Protein AF-A0A538EAA6-F1 (afdb_monomer_lite)

Radius of gyration: 24.97 Å; chains: 1; bounding box: 72×40×75 Å

Structure (mmCIF, N/CA/C/O backbone):
data_AF-A0A538EAA6-F1
#
_entry.id   AF-A0A538EAA6-F1
#
loop_
_atom_site.group_PDB
_atom_site.id
_atom_site.type_symbol
_atom_site.label_atom_id
_atom_site.label_alt_id
_atom_site.label_comp_id
_atom_site.label_asym_id
_atom_site.label_entity_id
_atom_site.label_seq_id
_atom_site.pdbx_PDB_ins_code
_atom_site.Cartn_x
_atom_site.Cartn_y
_atom_site.Cartn_z
_atom_site.occupancy
_atom_site.B_iso_or_equiv
_atom_site.auth_seq_id
_atom_site.auth_comp_id
_atom_site.auth_asym_id
_atom_site.auth_atom_id
_atom_site.pdbx_PDB_model_num
ATOM 1 N N . MET A 1 1 ? -8.956 2.291 7.929 1.00 96.38 1 MET A N 1
ATOM 2 C CA . MET A 1 1 ? -7.641 2.515 8.570 1.00 96.38 1 MET A CA 1
ATOM 3 C C . MET A 1 1 ? -6.560 2.657 7.511 1.00 96.38 1 MET A C 1
ATOM 5 O O . MET A 1 1 ? -6.618 1.958 6.504 1.00 96.38 1 MET A O 1
ATOM 9 N N . ALA A 1 2 ? -5.592 3.545 7.732 1.00 89.94 2 ALA A N 1
ATOM 10 C CA . ALA A 1 2 ? -4.530 3.864 6.772 1.00 89.94 2 ALA A CA 1
ATOM 11 C C . ALA A 1 2 ? -3.171 4.048 7.467 1.00 89.94 2 ALA A C 1
ATOM 13 O O . ALA A 1 2 ? -3.108 4.179 8.689 1.00 89.94 2 ALA A O 1
ATOM 14 N N . TYR A 1 3 ? -2.078 4.083 6.701 1.00 89.25 3 TYR A N 1
ATOM 15 C CA . TYR A 1 3 ? -0.737 4.266 7.273 1.00 89.25 3 TYR A CA 1
ATOM 16 C C . TYR A 1 3 ? -0.597 5.638 7.942 1.00 89.25 3 TYR A C 1
ATOM 18 O O . TYR A 1 3 ? -0.133 5.732 9.080 1.00 89.25 3 TYR A O 1
ATOM 26 N N . GLY A 1 4 ? -1.121 6.666 7.269 1.00 87.25 4 GLY A N 1
ATOM 27 C CA . GLY A 1 4 ? -0.974 8.063 7.654 1.00 87.25 4 GLY A CA 1
ATOM 28 C C . GLY A 1 4 ? 0.345 8.655 7.166 1.00 87.25 4 GLY A C 1
ATOM 29 O O . GLY A 1 4 ? 1.297 7.932 6.883 1.00 87.25 4 GLY A O 1
ATOM 30 N N . SER A 1 5 ? 0.382 9.975 7.033 1.00 87.69 5 SER A N 1
ATOM 31 C CA . SER A 1 5 ? 1.538 10.735 6.554 1.00 87.69 5 SER A CA 1
ATOM 32 C C . SER A 1 5 ? 1.605 12.073 7.289 1.00 87.69 5 SER A C 1
ATOM 34 O O . SER A 1 5 ? 0.548 12.619 7.597 1.00 87.69 5 SER A O 1
ATOM 36 N N . PRO A 1 6 ? 2.801 12.645 7.515 1.00 90.81 6 PRO A N 1
ATOM 37 C CA . PRO A 1 6 ? 2.935 13.997 8.051 1.00 90.81 6 PRO A CA 1
ATOM 38 C C . PRO A 1 6 ? 2.231 15.016 7.143 1.00 90.81 6 PRO A C 1
ATOM 40 O O . PRO A 1 6 ? 2.062 14.753 5.950 1.00 90.81 6 PRO A O 1
ATOM 43 N N . GLU A 1 7 ? 1.832 16.166 7.696 1.00 88.31 7 GLU A N 1
ATOM 44 C CA . GLU A 1 7 ? 1.109 17.227 6.964 1.00 88.31 7 GLU A CA 1
ATOM 45 C C . GLU A 1 7 ? 1.991 18.407 6.550 1.00 88.31 7 GLU A C 1
ATOM 47 O O . GLU A 1 7 ? 1.552 19.259 5.791 1.00 88.31 7 GLU A O 1
ATOM 52 N N . ARG A 1 8 ? 3.227 18.463 7.048 1.00 91.50 8 ARG A N 1
ATOM 53 C CA . ARG A 1 8 ? 4.222 19.503 6.745 1.00 91.50 8 ARG A CA 1
ATOM 54 C C . ARG A 1 8 ? 5.625 18.997 7.065 1.00 91.50 8 ARG A C 1
ATOM 56 O O . ARG A 1 8 ? 5.789 18.006 7.783 1.00 91.50 8 ARG A O 1
ATOM 63 N N . LEU A 1 9 ? 6.665 19.689 6.597 1.00 89.00 9 LEU A N 1
ATOM 64 C CA . LEU A 1 9 ? 8.049 19.218 6.760 1.00 89.00 9 LEU A CA 1
ATOM 65 C C . LEU A 1 9 ? 8.492 19.104 8.221 1.00 89.00 9 LEU A C 1
ATOM 67 O O . LEU A 1 9 ? 9.235 18.186 8.570 1.00 89.00 9 LEU A O 1
ATOM 71 N N . GLY A 1 10 ? 8.016 20.008 9.081 1.00 90.88 10 GLY A N 1
ATOM 72 C CA . GLY A 1 10 ? 8.351 20.010 10.510 1.00 90.88 10 GLY A CA 1
ATOM 73 C C . GLY A 1 10 ? 7.890 18.758 11.264 1.00 90.88 10 GLY A C 1
ATOM 74 O O . GLY A 1 10 ? 8.433 18.448 12.322 1.00 90.88 10 GLY A O 1
ATOM 75 N N . ASP A 1 11 ? 6.938 18.016 10.704 1.00 92.25 11 ASP A N 1
ATOM 76 C CA . ASP A 1 11 ? 6.341 16.840 11.331 1.00 92.25 11 ASP A CA 1
ATOM 77 C C . ASP A 1 11 ? 7.082 15.533 10.986 1.00 92.25 11 ASP A C 1
ATOM 79 O O . ASP A 1 11 ? 6.961 14.529 11.696 1.00 92.25 11 ASP A O 1
ATOM 83 N N . VAL A 1 12 ? 7.888 15.541 9.916 1.00 89.88 12 VAL A N 1
ATOM 84 C CA . VAL A 1 12 ? 8.609 14.365 9.397 1.00 89.88 12 VAL A CA 1
ATOM 85 C C . VAL A 1 12 ? 9.492 13.685 10.456 1.00 89.88 12 VAL A C 1
ATOM 87 O O . VAL A 1 12 ? 9.456 12.454 10.525 1.00 89.88 12 VAL A O 1
ATOM 90 N N . PRO A 1 13 ? 10.249 14.404 11.317 1.00 91.25 13 PRO A N 1
ATOM 91 C CA . PRO A 1 13 ? 11.063 13.754 12.344 1.00 91.25 13 PRO A CA 1
ATOM 92 C C . PRO A 1 13 ? 10.240 12.939 13.346 1.00 91.25 13 PRO A C 1
ATOM 94 O O . PRO A 1 13 ? 10.600 11.801 13.653 1.00 91.25 13 PRO A O 1
ATOM 97 N N . ALA A 1 14 ? 9.122 13.492 13.828 1.00 90.94 14 ALA A N 1
ATOM 98 C CA . ALA A 1 14 ? 8.250 12.819 14.789 1.00 90.94 14 ALA A CA 1
ATOM 99 C C . ALA A 1 14 ? 7.555 11.607 14.151 1.00 90.94 14 ALA A C 1
ATOM 101 O O . ALA A 1 14 ? 7.559 10.516 14.721 1.00 90.94 14 ALA A O 1
ATOM 102 N N . TYR A 1 15 ? 7.044 11.779 12.931 1.00 91.19 15 TYR A N 1
ATOM 103 C CA . TYR A 1 15 ? 6.468 10.701 12.131 1.00 91.19 15 TYR A CA 1
ATOM 104 C C . TYR A 1 15 ? 7.457 9.547 11.906 1.00 91.19 15 TYR A C 1
ATOM 106 O O . TYR A 1 15 ? 7.133 8.378 12.111 1.00 91.19 15 TYR A O 1
ATOM 114 N N . TYR A 1 16 ? 8.698 9.856 11.527 1.00 89.75 16 TYR A N 1
ATOM 115 C CA . TYR A 1 16 ? 9.686 8.822 11.238 1.00 89.75 16 TYR A CA 1
ATOM 116 C C . TYR A 1 16 ? 10.161 8.086 12.500 1.00 89.75 16 TYR A C 1
ATOM 118 O O . TYR A 1 16 ? 10.421 6.879 12.456 1.00 89.75 16 TYR A O 1
ATOM 126 N N . ALA A 1 17 ? 10.229 8.780 13.641 1.00 90.19 17 ALA A N 1
ATOM 127 C CA . ALA A 1 17 ? 10.501 8.161 14.937 1.00 90.19 17 ALA A CA 1
ATOM 128 C C . ALA A 1 17 ? 9.406 7.158 15.346 1.00 90.19 17 ALA A C 1
ATOM 130 O O . ALA A 1 17 ? 9.730 6.076 15.848 1.00 90.19 17 ALA A O 1
ATOM 131 N N . ASP A 1 18 ? 8.139 7.486 15.074 1.00 90.56 18 ASP A N 1
ATOM 132 C CA . ASP A 1 18 ? 6.981 6.619 15.317 1.00 90.56 18 ASP A CA 1
ATOM 133 C C . ASP A 1 18 ? 7.045 5.338 14.472 1.00 90.56 18 ASP A C 1
ATOM 135 O O . ASP A 1 18 ? 7.012 4.236 15.022 1.00 90.56 18 ASP A O 1
ATOM 139 N N . ILE A 1 19 ? 7.280 5.463 13.157 1.00 87.62 19 ILE A N 1
ATOM 140 C CA . ILE A 1 19 ? 7.448 4.312 12.244 1.00 87.62 19 ILE A CA 1
ATOM 141 C C . ILE A 1 19 ? 8.529 3.350 12.741 1.00 87.62 19 ILE A C 1
ATOM 143 O O . ILE A 1 19 ? 8.405 2.128 12.635 1.00 87.62 19 ILE A O 1
ATOM 147 N N . ARG A 1 20 ? 9.625 3.897 13.271 1.00 86.81 20 ARG A N 1
ATOM 148 C CA . ARG A 1 20 ? 10.773 3.109 13.721 1.00 86.81 20 ARG A CA 1
ATOM 149 C C . ARG A 1 20 ? 10.623 2.547 15.130 1.00 86.81 20 ARG A C 1
ATOM 151 O O . ARG A 1 20 ? 11.557 1.884 15.592 1.00 86.81 20 ARG A O 1
ATOM 158 N N . GLY A 1 21 ? 9.499 2.792 15.804 1.00 83.69 21 GLY A N 1
ATOM 159 C CA . GLY A 1 21 ? 9.260 2.333 17.171 1.00 83.69 21 GLY A CA 1
ATOM 160 C C . GLY A 1 21 ? 10.327 2.844 18.139 1.00 83.69 21 GLY A C 1
ATOM 161 O O . GLY A 1 21 ? 10.863 2.071 18.929 1.00 83.69 21 GLY A O 1
ATOM 162 N N . GLY A 1 22 ? 10.729 4.113 17.996 1.00 74.81 22 GLY A N 1
ATOM 163 C CA . GLY A 1 22 ? 11.722 4.757 18.864 1.00 74.81 22 GLY A CA 1
ATOM 164 C C . GLY A 1 22 ? 13.181 4.352 18.621 1.00 74.81 22 GLY A C 1
ATOM 165 O O . GLY A 1 22 ? 14.068 4.793 19.352 1.00 74.81 22 GLY A O 1
ATOM 166 N N . ARG A 1 23 ? 13.478 3.531 17.603 1.00 82.44 23 ARG A N 1
ATOM 167 C CA . ARG A 1 23 ? 14.869 3.180 17.264 1.00 82.44 23 ARG A CA 1
ATOM 168 C C . ARG A 1 23 ? 15.640 4.412 16.772 1.00 82.44 23 ARG A C 1
ATOM 170 O O . ARG A 1 23 ? 15.100 5.134 15.932 1.00 82.44 23 ARG A O 1
ATOM 177 N N . PRO A 1 24 ? 16.918 4.588 17.171 1.00 81.19 24 PRO A N 1
ATOM 178 C CA . PRO A 1 24 ? 17.734 5.719 16.741 1.00 81.19 24 PRO A CA 1
ATOM 179 C C . PRO A 1 24 ? 17.769 5.874 15.219 1.00 81.19 24 PRO A C 1
ATOM 181 O O . PRO A 1 24 ? 17.843 4.885 14.474 1.00 81.19 24 PRO A O 1
ATOM 184 N N . ILE A 1 25 ? 17.732 7.128 14.774 1.00 81.44 25 ILE A N 1
ATOM 185 C CA . ILE A 1 25 ? 17.743 7.514 13.366 1.00 81.44 25 ILE A CA 1
ATOM 186 C C . ILE A 1 25 ? 19.087 8.165 13.076 1.00 81.44 25 ILE A C 1
ATOM 188 O O . ILE A 1 25 ? 19.492 9.095 13.768 1.00 81.44 25 ILE A O 1
ATOM 192 N N . ARG A 1 26 ? 19.781 7.668 12.051 1.00 85.50 26 ARG A N 1
ATOM 193 C CA . ARG A 1 26 ? 20.972 8.345 11.539 1.00 85.50 26 ARG A CA 1
ATOM 194 C C . ARG A 1 26 ? 20.545 9.666 10.886 1.00 85.50 26 ARG A C 1
ATOM 196 O O . ARG A 1 26 ? 19.622 9.599 10.068 1.00 85.50 26 ARG A O 1
ATOM 203 N N . PRO A 1 27 ? 21.176 10.809 11.205 1.00 86.44 27 PRO A N 1
ATOM 204 C CA . PRO A 1 27 ? 20.785 12.113 10.667 1.00 86.44 27 PRO A CA 1
ATOM 205 C C . PRO A 1 27 ? 20.633 12.115 9.144 1.00 86.44 27 PRO A C 1
ATOM 207 O O . PRO A 1 27 ? 19.632 12.599 8.631 1.00 86.44 27 PRO A O 1
ATOM 210 N N . GLU A 1 28 ? 21.525 11.427 8.429 1.00 83.31 28 GLU A N 1
ATOM 211 C CA . GLU A 1 28 ? 21.534 11.395 6.963 1.00 83.31 28 GLU A CA 1
ATOM 212 C C . GLU A 1 28 ? 20.271 10.738 6.379 1.00 83.31 28 GLU A C 1
ATOM 214 O O . GLU A 1 28 ? 19.798 11.123 5.315 1.00 83.31 28 GLU A O 1
ATOM 219 N N . LEU A 1 29 ? 19.697 9.751 7.080 1.00 81.38 29 LEU A N 1
ATOM 220 C CA . LEU A 1 29 ? 18.453 9.096 6.658 1.00 81.38 29 LEU A CA 1
ATOM 221 C C . LEU A 1 29 ? 17.223 9.965 6.925 1.00 81.38 29 LEU A C 1
ATOM 223 O O . LEU A 1 29 ? 16.228 9.850 6.213 1.00 81.38 29 LEU A O 1
ATOM 227 N N . LEU A 1 30 ? 17.264 10.775 7.984 1.00 86.38 30 LEU A N 1
ATOM 228 C CA . LEU A 1 30 ? 16.199 11.727 8.270 1.00 86.38 30 LEU A CA 1
ATOM 229 C C . LEU A 1 30 ? 16.231 12.867 7.252 1.00 86.38 30 LEU A C 1
ATOM 231 O O . LEU A 1 30 ? 15.188 13.210 6.703 1.00 86.38 30 LEU A O 1
ATOM 235 N N . ASP A 1 31 ? 17.418 13.397 6.964 1.00 84.81 31 ASP A N 1
ATOM 236 C CA . ASP A 1 31 ? 17.605 14.469 5.989 1.00 84.81 31 ASP A CA 1
ATOM 237 C C . ASP A 1 31 ? 17.126 14.039 4.600 1.00 84.81 31 ASP A C 1
ATOM 239 O O . ASP A 1 31 ? 16.353 14.760 3.971 1.00 84.81 31 ASP A O 1
ATOM 243 N N . ASP A 1 32 ? 17.500 12.838 4.148 1.00 78.69 32 ASP A N 1
ATOM 244 C CA . ASP A 1 32 ? 17.019 12.274 2.883 1.00 78.69 32 ASP A CA 1
ATOM 245 C C . ASP A 1 32 ? 15.483 12.159 2.848 1.00 78.69 32 ASP A C 1
ATOM 247 O O . ASP A 1 32 ? 14.844 12.589 1.886 1.00 78.69 32 ASP A O 1
ATOM 251 N N . LEU A 1 33 ? 14.855 11.666 3.923 1.00 79.62 33 LEU A N 1
ATOM 252 C CA . LEU A 1 33 ? 13.394 11.579 4.009 1.00 79.62 33 LEU A CA 1
ATOM 253 C C . LEU A 1 33 ? 12.723 12.962 3.961 1.00 79.62 33 LEU A C 1
ATOM 255 O O . LEU A 1 33 ? 11.721 13.136 3.266 1.00 79.62 33 LEU A O 1
ATOM 259 N N . VAL A 1 34 ? 13.276 13.952 4.667 1.00 85.62 34 VAL A N 1
ATOM 260 C CA . VAL A 1 34 ? 12.784 15.338 4.648 1.00 85.62 34 VAL A CA 1
ATOM 261 C C . VAL A 1 34 ? 12.883 15.928 3.240 1.00 85.62 34 VAL A C 1
ATOM 263 O O . VAL A 1 34 ? 11.945 16.586 2.792 1.00 85.62 34 VAL A O 1
ATOM 266 N N . GLN A 1 35 ? 13.976 15.676 2.512 1.00 79.44 35 GLN A N 1
ATOM 267 C CA . GLN A 1 35 ? 14.113 16.139 1.128 1.00 79.44 35 GLN A CA 1
ATOM 268 C C . GLN A 1 35 ? 13.067 15.507 0.206 1.00 79.44 35 GLN A C 1
ATOM 270 O O . GLN A 1 35 ? 12.466 16.222 -0.594 1.00 79.44 35 GLN A O 1
ATOM 275 N N . ARG A 1 36 ? 12.777 14.207 0.352 1.00 77.75 36 ARG A N 1
ATOM 276 C CA . ARG A 1 36 ? 11.713 13.541 -0.424 1.00 77.75 36 ARG A CA 1
ATOM 277 C C . ARG A 1 36 ? 10.351 14.195 -0.191 1.00 77.75 36 ARG A C 1
ATOM 279 O O . ARG A 1 36 ? 9.663 14.518 -1.152 1.00 77.75 36 ARG A O 1
ATOM 286 N N . TYR A 1 37 ? 9.985 14.467 1.063 1.00 79.62 37 TYR A N 1
ATOM 287 C CA . TYR A 1 37 ? 8.734 15.171 1.374 1.00 79.62 37 TYR A CA 1
ATOM 288 C C . TYR A 1 37 ? 8.708 16.615 0.861 1.00 79.62 37 TYR A C 1
ATOM 290 O O . TYR A 1 37 ? 7.651 17.102 0.463 1.00 79.62 37 TYR A O 1
ATOM 298 N N . ARG A 1 38 ? 9.860 17.297 0.829 1.00 81.38 38 ARG A N 1
ATOM 299 C CA . ARG A 1 38 ? 9.964 18.649 0.265 1.00 81.38 38 ARG A CA 1
ATOM 300 C C . ARG A 1 38 ? 9.697 18.641 -1.236 1.00 81.38 38 ARG A C 1
ATOM 302 O O . ARG A 1 38 ? 8.953 19.491 -1.708 1.00 81.38 38 ARG A O 1
ATOM 309 N N . LEU A 1 39 ? 10.271 17.684 -1.965 1.00 74.12 39 LEU A N 1
ATOM 310 C CA . LEU A 1 39 ? 10.044 17.524 -3.405 1.00 74.12 39 LEU A CA 1
ATOM 311 C C . LEU A 1 39 ? 8.586 17.179 -3.730 1.00 74.12 39 LEU A C 1
ATOM 313 O O . LEU A 1 39 ? 8.071 17.618 -4.750 1.00 74.12 39 LEU A O 1
ATOM 317 N N . LEU A 1 40 ? 7.910 16.447 -2.841 1.00 72.69 40 LEU A N 1
ATOM 318 C CA . LEU A 1 40 ? 6.483 16.135 -2.961 1.00 72.69 40 LEU A CA 1
ATOM 319 C C . LEU A 1 40 ? 5.554 17.316 -2.634 1.00 72.69 40 LEU A C 1
ATOM 321 O O . LEU A 1 40 ? 4.344 17.170 -2.771 1.00 72.69 40 LEU A O 1
ATOM 325 N N . GLY A 1 41 ? 6.088 18.458 -2.187 1.00 77.44 41 GLY A N 1
ATOM 326 C CA . GLY A 1 41 ? 5.276 19.633 -1.869 1.00 77.44 41 GLY A CA 1
ATOM 327 C C . GLY A 1 41 ? 4.371 19.440 -0.650 1.00 77.44 41 GLY A C 1
ATOM 328 O O . GLY A 1 41 ? 3.276 19.982 -0.621 1.00 77.44 41 GLY A O 1
ATOM 329 N N . ILE A 1 42 ? 4.812 18.688 0.370 1.00 80.69 42 ILE A N 1
ATOM 330 C CA . ILE A 1 42 ? 3.989 18.376 1.558 1.00 80.69 42 ILE A CA 1
ATOM 331 C C . ILE A 1 42 ? 3.425 19.612 2.283 1.00 80.69 42 ILE A C 1
ATOM 333 O O . ILE A 1 42 ? 2.458 19.489 3.019 1.00 80.69 42 ILE A O 1
ATOM 337 N N . GLU A 1 43 ? 4.010 20.796 2.092 1.00 79.88 43 GLU A N 1
ATOM 338 C CA . GLU A 1 43 ? 3.498 22.054 2.659 1.00 79.88 43 GLU A CA 1
ATOM 339 C C . GLU A 1 43 ? 2.090 22.415 2.143 1.00 79.88 43 GLU A C 1
ATOM 341 O O . GLU A 1 43 ? 1.366 23.143 2.818 1.00 79.88 43 GLU A O 1
ATOM 346 N N . ASP A 1 44 ? 1.669 21.855 1.003 1.00 77.62 44 ASP A N 1
ATOM 347 C CA . ASP A 1 44 ? 0.304 21.972 0.470 1.00 77.62 44 ASP A CA 1
ATOM 348 C C . ASP A 1 44 ? -0.659 20.912 1.056 1.00 77.62 44 ASP A C 1
ATOM 350 O O . ASP A 1 44 ? -1.833 20.833 0.683 1.00 77.62 44 ASP A O 1
ATOM 354 N N . GLY A 1 45 ? -0.172 20.102 2.003 1.00 74.56 45 GLY A N 1
ATOM 355 C CA . GLY A 1 45 ? -0.879 19.010 2.663 1.00 74.56 45 GLY A CA 1
ATOM 356 C C . GLY A 1 45 ? -0.483 17.627 2.138 1.00 74.56 45 GLY A C 1
ATOM 357 O O . GLY A 1 45 ? 0.113 17.472 1.075 1.00 74.56 45 GLY A O 1
ATOM 358 N N . SER A 1 46 ? -0.830 16.580 2.896 1.00 79.88 46 SER A N 1
ATOM 359 C CA . SER A 1 46 ? -0.577 15.193 2.484 1.00 79.88 46 SER A CA 1
ATOM 360 C C . SER A 1 46 ? -1.666 14.681 1.533 1.00 79.88 46 SER A C 1
ATOM 362 O O . SER A 1 46 ? -2.818 14.523 1.965 1.00 79.88 46 SER A O 1
ATOM 364 N N . PRO A 1 47 ? -1.328 14.303 0.281 1.00 77.25 47 PRO A N 1
ATOM 365 C CA . PRO A 1 47 ? -2.291 13.694 -0.635 1.00 77.25 47 PRO A CA 1
ATOM 366 C C . PRO A 1 47 ? -2.887 12.400 -0.073 1.00 77.25 47 PRO A C 1
ATOM 368 O O . PRO A 1 47 ? -4.076 12.139 -0.243 1.00 77.25 47 PRO A O 1
ATOM 371 N N . LEU A 1 48 ? -2.085 11.610 0.652 1.00 78.62 48 LEU A N 1
ATOM 372 C CA . LEU A 1 48 ? -2.536 10.363 1.268 1.00 78.62 48 LEU A CA 1
ATOM 373 C C . LEU A 1 48 ? -3.643 10.612 2.298 1.00 78.62 48 LEU A C 1
ATOM 375 O O . LEU A 1 48 ? -4.669 9.929 2.273 1.00 78.62 48 LEU A O 1
ATOM 379 N N . ASN A 1 49 ? -3.451 11.582 3.196 1.00 84.50 49 ASN A N 1
ATOM 380 C CA . ASN A 1 49 ? -4.440 11.886 4.232 1.00 84.50 49 ASN A CA 1
ATOM 381 C C . ASN A 1 49 ? -5.724 12.448 3.605 1.00 84.50 49 ASN A C 1
ATOM 383 O O . ASN A 1 49 ? -6.818 12.005 3.952 1.00 84.50 49 ASN A O 1
ATOM 387 N N . ALA A 1 50 ? -5.594 13.353 2.628 1.00 82.44 50 ALA A N 1
ATOM 388 C CA . ALA A 1 50 ? -6.733 13.934 1.923 1.00 82.44 50 ALA A CA 1
ATOM 389 C C . ALA A 1 50 ? -7.572 12.867 1.199 1.00 82.44 50 ALA A C 1
ATOM 391 O O . ALA A 1 50 ? -8.792 12.824 1.358 1.00 82.44 50 ALA A O 1
ATOM 392 N N . ILE A 1 51 ? -6.928 11.961 0.455 1.00 82.75 51 ILE A N 1
ATOM 393 C CA . ILE A 1 51 ? -7.605 10.854 -0.241 1.00 82.75 51 ILE A CA 1
ATOM 394 C C . ILE A 1 51 ? -8.233 9.879 0.762 1.00 82.75 51 ILE A C 1
ATOM 396 O O . ILE A 1 51 ? -9.341 9.389 0.533 1.00 82.75 51 ILE A O 1
ATOM 400 N N . THR A 1 52 ? -7.570 9.618 1.893 1.00 83.69 52 THR A N 1
ATOM 401 C CA . THR A 1 52 ? -8.119 8.768 2.961 1.00 83.69 52 THR A CA 1
ATOM 402 C C . THR A 1 52 ? -9.424 9.350 3.506 1.00 83.69 52 THR A C 1
ATOM 404 O O . THR A 1 52 ? -10.413 8.625 3.607 1.00 83.69 52 THR A O 1
ATOM 407 N N . GLU A 1 53 ? -9.471 10.654 3.789 1.00 92.75 53 GLU A N 1
ATOM 408 C CA . GLU A 1 53 ? -10.692 11.315 4.267 1.00 92.75 53 GLU A CA 1
ATOM 409 C C . GLU A 1 53 ? -11.794 11.390 3.207 1.00 92.75 53 GLU A C 1
ATOM 411 O O . GLU A 1 53 ? -12.968 11.185 3.521 1.00 92.75 53 GLU A O 1
ATOM 416 N N . GLN A 1 54 ? -11.440 11.618 1.938 1.00 87.06 54 GLN A N 1
ATOM 417 C CA . GLN A 1 54 ? -12.399 11.549 0.831 1.00 87.06 54 GLN A CA 1
ATOM 418 C C . GLN A 1 54 ? -13.006 10.146 0.707 1.00 87.06 54 GLN A C 1
ATOM 420 O O . GLN A 1 54 ? -14.220 10.009 0.555 1.00 87.06 54 GLN A O 1
ATOM 425 N N . THR A 1 55 ? -12.173 9.109 0.833 1.00 83.88 55 THR A N 1
ATOM 426 C CA . THR A 1 55 ? -12.597 7.702 0.803 1.00 83.88 55 THR A CA 1
ATOM 427 C C . THR A 1 55 ? -13.504 7.382 1.987 1.00 83.88 55 THR A C 1
ATOM 429 O O . THR A 1 55 ? -14.571 6.806 1.797 1.00 83.88 55 THR A O 1
ATOM 432 N N . ARG A 1 56 ? -13.139 7.817 3.201 1.00 94.94 56 ARG A N 1
ATOM 433 C CA . ARG A 1 56 ? -13.962 7.678 4.413 1.00 94.94 56 ARG A CA 1
ATOM 434 C C . ARG A 1 56 ? -15.335 8.326 4.231 1.00 94.94 56 ARG A C 1
ATOM 436 O O . ARG A 1 56 ? -16.349 7.688 4.490 1.00 94.94 56 ARG A O 1
ATOM 443 N N . ALA A 1 57 ? -15.369 9.569 3.749 1.00 92.75 57 ALA A N 1
ATOM 444 C CA . ALA A 1 57 ? -16.609 10.306 3.520 1.00 92.75 57 ALA A CA 1
ATOM 445 C C . ALA A 1 57 ? -17.480 9.682 2.420 1.00 92.75 57 ALA A C 1
ATOM 447 O O . ALA A 1 57 ? -18.702 9.786 2.479 1.00 92.75 57 ALA A O 1
ATOM 448 N N . ALA A 1 58 ? -16.871 9.076 1.397 1.00 88.69 58 ALA A N 1
ATOM 449 C CA . ALA A 1 58 ? -17.597 8.322 0.381 1.00 88.69 58 ALA A CA 1
ATOM 450 C C . ALA A 1 58 ? -18.190 7.038 0.955 1.00 88.69 58 ALA A C 1
ATOM 452 O O . ALA A 1 58 ? -19.381 6.805 0.791 1.00 88.69 58 ALA A O 1
ATOM 453 N N . LEU A 1 59 ? -17.395 6.273 1.696 1.00 87.94 59 LEU A N 1
ATOM 454 C CA . LEU A 1 59 ? -17.834 5.025 2.303 1.00 87.94 59 LEU A CA 1
ATOM 455 C C . LEU A 1 59 ? -18.973 5.233 3.313 1.00 87.94 59 LEU A C 1
ATOM 457 O O . LEU A 1 59 ? -19.930 4.471 3.316 1.00 87.94 59 LEU A O 1
ATOM 461 N N . GLU A 1 60 ? -18.909 6.291 4.125 1.00 93.25 60 GLU A N 1
ATOM 462 C CA . GLU A 1 60 ? -19.977 6.646 5.072 1.00 93.25 60 GLU A CA 1
ATOM 463 C C . GLU A 1 60 ? -21.316 6.908 4.378 1.00 93.25 60 GLU A C 1
ATOM 465 O O . GLU A 1 60 ? -22.359 6.472 4.857 1.00 93.25 60 GLU A O 1
ATOM 470 N N . ARG A 1 61 ? -21.285 7.577 3.218 1.00 92.75 61 ARG A N 1
ATOM 471 C CA . ARG A 1 61 ? -22.487 7.846 2.418 1.00 92.75 61 ARG A CA 1
ATOM 472 C C . ARG A 1 61 ? -23.087 6.582 1.807 1.00 92.75 61 ARG A C 1
ATOM 474 O O . ARG A 1 61 ? -24.299 6.531 1.645 1.00 92.75 61 ARG A O 1
ATOM 481 N N . GLU A 1 62 ? -22.258 5.598 1.466 1.00 92.69 62 GLU A N 1
ATOM 482 C CA . GLU A 1 62 ? -22.714 4.338 0.867 1.00 92.69 62 GLU A CA 1
ATOM 483 C C . GLU A 1 62 ? -23.255 3.345 1.906 1.00 92.69 62 GLU A C 1
ATOM 485 O O . GLU A 1 62 ? -24.168 2.582 1.603 1.00 92.69 62 GLU A O 1
ATOM 490 N N . LEU A 1 63 ? -22.699 3.326 3.124 1.00 88.56 63 LEU A N 1
ATOM 491 C CA . LEU A 1 63 ? -23.016 2.294 4.119 1.00 88.56 63 LEU A CA 1
ATOM 492 C C . LEU A 1 63 ? -24.121 2.668 5.117 1.00 88.56 63 LEU A C 1
ATOM 494 O O . LEU A 1 63 ? -24.578 1.786 5.838 1.00 88.56 63 LEU A O 1
ATOM 498 N N . ASP A 1 64 ? -24.515 3.942 5.204 1.00 88.31 64 ASP A N 1
ATOM 499 C CA . ASP A 1 64 ? -25.460 4.453 6.219 1.00 88.31 64 ASP A CA 1
ATOM 500 C C . ASP A 1 64 ? -25.078 4.066 7.671 1.00 88.31 64 ASP A C 1
ATOM 502 O O . ASP A 1 64 ? -25.918 3.903 8.555 1.00 88.31 64 ASP A O 1
ATOM 506 N N . VAL A 1 65 ? -23.775 3.911 7.932 1.00 92.56 65 VAL A N 1
ATOM 507 C CA . VAL A 1 65 ? -23.194 3.698 9.268 1.00 92.56 65 VAL A CA 1
ATOM 508 C C . VAL A 1 65 ? -22.032 4.669 9.485 1.00 92.56 65 VAL A C 1
ATOM 510 O O . VAL A 1 65 ? -21.368 5.035 8.513 1.00 92.56 65 VAL A O 1
ATOM 513 N N . PRO A 1 66 ? -21.732 5.077 10.734 1.00 96.56 66 PRO A N 1
ATOM 514 C CA . PRO A 1 66 ? -20.606 5.967 11.007 1.00 96.56 66 PRO A CA 1
ATOM 515 C C . PRO A 1 66 ? -19.272 5.363 10.554 1.00 96.56 66 PRO A C 1
ATOM 517 O O . PRO A 1 66 ? -18.943 4.231 10.917 1.00 96.56 66 PRO A O 1
ATOM 520 N N . VAL A 1 67 ? -18.468 6.135 9.818 1.00 97.56 67 VAL A N 1
ATOM 521 C CA . VAL A 1 67 ? -17.136 5.700 9.365 1.00 97.56 67 VAL A CA 1
ATOM 522 C C . VAL A 1 67 ? -16.068 6.642 9.898 1.00 97.56 67 VAL A C 1
ATOM 524 O O . VAL A 1 67 ? -16.069 7.845 9.632 1.00 97.56 67 VAL A O 1
ATOM 527 N N . PHE A 1 68 ? -15.091 6.074 10.603 1.00 97.94 68 PHE A N 1
ATOM 528 C CA . PHE A 1 68 ? -13.987 6.813 11.208 1.00 97.94 68 PHE A CA 1
ATOM 529 C C . PHE A 1 68 ? -12.656 6.493 10.526 1.00 97.94 68 PHE A C 1
ATOM 531 O O . PHE A 1 68 ? -12.327 5.333 10.262 1.00 97.94 68 PHE A O 1
ATOM 538 N N . THR A 1 69 ? -11.846 7.523 10.290 1.00 98.19 69 THR A N 1
ATOM 539 C CA . THR A 1 69 ? -10.439 7.337 9.932 1.00 98.19 69 THR A CA 1
ATOM 540 C C . THR A 1 69 ? -9.631 7.046 11.185 1.00 98.19 69 THR A C 1
ATOM 542 O O . THR A 1 69 ? -9.716 7.782 12.163 1.00 98.19 69 THR A O 1
ATOM 545 N N . GLY A 1 70 ? -8.822 5.991 11.126 1.00 97.81 70 GLY A N 1
ATOM 546 C CA . GLY A 1 70 ? -7.798 5.673 12.116 1.00 97.81 70 GLY A CA 1
ATOM 547 C C . GLY A 1 70 ? -6.481 5.375 11.409 1.00 97.81 70 GLY A C 1
ATOM 548 O O . GLY A 1 70 ? -6.418 4.471 10.566 1.00 97.81 70 GLY A O 1
ATOM 549 N N . MET A 1 71 ? -5.449 6.153 11.716 1.00 96.38 71 MET A N 1
ATOM 550 C CA . MET A 1 71 ? -4.123 6.055 11.118 1.00 96.38 71 MET A CA 1
ATOM 551 C C . MET A 1 71 ? -3.133 5.375 12.068 1.00 96.38 71 MET A C 1
ATOM 553 O O . MET A 1 71 ? -3.144 5.611 13.277 1.00 96.38 71 MET A O 1
ATOM 557 N N . LYS A 1 72 ? -2.275 4.509 11.517 1.00 94.19 72 LYS A N 1
ATOM 558 C CA . LYS A 1 72 ? -1.293 3.735 12.295 1.00 94.19 72 LYS A CA 1
ATOM 559 C C . LYS A 1 72 ? -0.158 4.614 12.813 1.00 94.19 72 LYS A C 1
ATOM 561 O O . LYS A 1 72 ? 0.208 4.509 13.980 1.00 94.19 72 LYS A O 1
ATOM 566 N N . HIS A 1 73 ? 0.363 5.489 11.953 1.00 93.00 73 HIS A N 1
ATOM 567 C CA . HIS A 1 73 ? 1.542 6.320 12.218 1.00 93.00 73 HIS A CA 1
ATOM 568 C C . HIS A 1 73 ? 1.250 7.825 12.222 1.00 93.00 73 HIS A C 1
ATOM 570 O O . HIS A 1 73 ? 2.167 8.638 12.309 1.00 93.00 73 HIS A O 1
ATOM 576 N N . TRP A 1 74 ? -0.024 8.214 12.130 1.00 94.50 74 TRP A N 1
ATOM 577 C CA . TRP A 1 74 ? -0.437 9.616 12.076 1.00 94.50 74 TRP A CA 1
ATOM 578 C C . TRP A 1 74 ? -1.792 9.849 12.753 1.00 94.50 74 TRP A C 1
ATOM 580 O O . TRP A 1 74 ? -2.389 8.917 13.285 1.00 94.50 74 TRP A O 1
ATOM 590 N N . THR A 1 75 ? -2.263 11.092 12.782 1.00 93.38 75 THR A N 1
ATOM 591 C CA . THR A 1 75 ? -3.542 11.484 13.394 1.00 93.38 75 THR A CA 1
ATOM 592 C C . THR A 1 75 ? -4.650 11.655 12.345 1.00 93.38 75 THR A C 1
ATOM 594 O O . THR A 1 75 ? -4.344 12.140 11.257 1.00 93.38 75 THR A O 1
ATOM 597 N N . PRO A 1 76 ? -5.927 11.347 12.657 1.00 96.50 76 PRO A N 1
ATOM 598 C CA . PRO A 1 76 ? -6.418 10.729 13.898 1.00 96.50 76 PRO A CA 1
ATOM 599 C C . PRO A 1 76 ? -5.910 9.290 14.049 1.00 96.50 76 PRO A C 1
ATOM 601 O O . PRO A 1 76 ? -5.891 8.535 13.076 1.00 96.50 76 PRO A O 1
ATOM 604 N N . ARG A 1 77 ? -5.471 8.903 15.253 1.00 97.50 77 ARG A N 1
ATOM 605 C CA . ARG A 1 77 ? -4.915 7.564 15.502 1.00 97.50 77 ARG A CA 1
ATOM 606 C C . ARG A 1 77 ? -6.028 6.518 15.517 1.00 97.50 77 ARG A C 1
ATOM 608 O O . ARG A 1 77 ? -7.196 6.830 15.739 1.00 97.50 77 ARG A O 1
ATOM 615 N N . ILE A 1 78 ? -5.664 5.249 15.323 1.00 98.38 78 ILE A N 1
ATOM 616 C CA . ILE A 1 78 ? -6.607 4.119 15.450 1.00 98.38 78 ILE A CA 1
ATOM 617 C C . 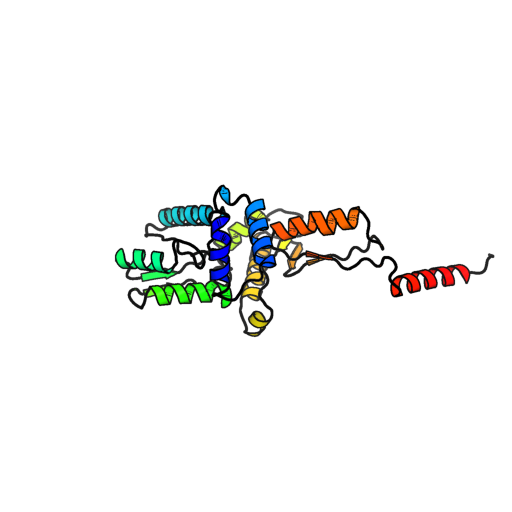ILE A 1 78 ? -7.313 4.135 16.815 1.00 98.38 78 ILE A C 1
ATOM 619 O O . ILE A 1 78 ? -8.519 3.909 16.872 1.00 98.38 78 ILE A O 1
ATOM 623 N N . ALA A 1 79 ? -6.590 4.478 17.886 1.00 98.00 79 ALA A N 1
ATOM 624 C CA . ALA A 1 79 ? -7.161 4.610 19.223 1.00 98.00 79 ALA A CA 1
ATOM 625 C C . ALA A 1 79 ? -8.234 5.710 19.312 1.00 98.00 79 ALA A C 1
ATOM 627 O O . ALA A 1 79 ? -9.308 5.468 19.856 1.00 98.00 79 ALA A O 1
ATOM 628 N N . ASP A 1 80 ? -7.992 6.879 18.707 1.00 98.12 80 ASP A N 1
ATOM 629 C CA . ASP A 1 80 ? -8.963 7.983 18.684 1.00 98.12 80 ASP A CA 1
ATOM 630 C C . ASP A 1 80 ? -10.241 7.582 17.931 1.00 98.12 80 ASP A C 1
ATOM 632 O O . ASP A 1 80 ? -11.357 7.908 18.340 1.00 98.12 80 ASP A O 1
ATOM 636 N N . ALA A 1 81 ? -10.087 6.857 16.819 1.00 98.06 81 ALA A N 1
ATOM 637 C CA . ALA A 1 81 ? -11.206 6.352 16.030 1.00 98.06 81 ALA A CA 1
ATOM 638 C C . ALA A 1 81 ? -12.032 5.311 16.801 1.00 98.06 81 ALA A C 1
ATOM 640 O O . ALA A 1 81 ? -13.262 5.373 16.789 1.00 98.06 81 ALA A O 1
ATOM 641 N N . ALA A 1 82 ? -11.360 4.385 17.490 1.00 98.19 82 ALA A N 1
ATOM 642 C CA . ALA A 1 82 ? -11.999 3.371 18.321 1.00 98.19 82 ALA A CA 1
ATOM 643 C C . ALA A 1 82 ? -12.781 4.005 19.481 1.00 98.19 82 ALA A C 1
ATOM 645 O O . ALA A 1 82 ? -13.937 3.651 19.702 1.00 98.19 82 ALA A O 1
ATOM 646 N N . GLU A 1 83 ? -12.195 4.991 20.165 1.00 98.00 83 GLU A N 1
ATOM 647 C CA . GLU A 1 83 ? -12.862 5.704 21.256 1.00 98.00 83 GLU A CA 1
ATOM 648 C C . GLU A 1 83 ? -14.126 6.420 20.770 1.00 98.00 83 GLU A C 1
ATOM 650 O O . GLU A 1 83 ? -15.185 6.303 21.383 1.00 98.00 83 GLU A O 1
ATOM 655 N N . ARG A 1 84 ? -14.057 7.101 19.619 1.00 97.94 84 ARG A N 1
ATOM 656 C CA . ARG A 1 84 ? -15.228 7.756 19.014 1.00 97.94 84 ARG A CA 1
ATOM 657 C C . ARG A 1 84 ? -16.329 6.763 18.643 1.00 97.94 84 ARG A C 1
ATOM 659 O O . ARG A 1 84 ? -17.501 7.079 18.835 1.00 97.94 84 ARG A O 1
ATOM 666 N N . ALA A 1 85 ? -15.971 5.585 18.131 1.00 97.19 85 ALA A N 1
ATOM 667 C CA . ALA A 1 85 ? -16.939 4.543 17.802 1.00 97.19 85 ALA A CA 1
ATOM 668 C C . ALA A 1 85 ? -17.645 4.010 19.062 1.00 97.19 85 ALA A C 1
ATOM 670 O O . ALA A 1 85 ? -18.875 3.951 19.101 1.00 97.19 85 ALA A O 1
ATOM 671 N N . VAL A 1 86 ? -16.883 3.693 20.114 1.00 97.38 86 VAL A N 1
ATOM 672 C CA . VAL A 1 86 ? -17.418 3.192 21.392 1.00 97.38 86 VAL A CA 1
ATOM 673 C C . VAL A 1 86 ? -18.265 4.257 22.097 1.00 97.38 86 VAL A C 1
ATOM 675 O O . VAL A 1 86 ? -19.376 3.962 22.533 1.00 97.38 86 VAL A O 1
ATOM 678 N N . ALA A 1 87 ? -17.802 5.509 22.150 1.00 97.31 87 ALA A N 1
ATOM 679 C CA . ALA A 1 87 ? -18.565 6.627 22.712 1.00 97.31 87 ALA A CA 1
ATOM 680 C C . ALA A 1 87 ? -19.863 6.907 21.931 1.00 97.31 87 ALA A C 1
ATOM 682 O O . ALA A 1 87 ? -20.844 7.378 22.505 1.00 97.31 87 ALA A O 1
ATOM 683 N N . GLY A 1 88 ? -19.886 6.578 20.636 1.00 96.00 88 GLY A N 1
ATOM 684 C CA . GLY A 1 88 ? -21.079 6.596 19.787 1.00 96.00 88 GLY A CA 1
ATOM 685 C C . GLY A 1 88 ? -22.043 5.424 20.009 1.00 96.00 88 GLY A C 1
ATOM 686 O O . GLY A 1 88 ? -23.076 5.369 19.346 1.00 96.00 88 GLY A O 1
ATOM 687 N N . GLY A 1 89 ? -21.735 4.495 20.921 1.00 96.62 89 GLY A N 1
ATOM 688 C CA . GLY A 1 89 ? -22.580 3.346 21.252 1.00 96.62 89 GLY A CA 1
ATOM 689 C C . GLY A 1 89 ? -22.417 2.139 20.324 1.00 96.62 89 GLY A C 1
ATOM 690 O O . GLY A 1 89 ? -23.287 1.267 20.319 1.00 96.62 89 GLY A O 1
ATOM 691 N N . ALA A 1 90 ? -21.338 2.067 19.535 1.00 97.00 90 ALA A N 1
ATOM 692 C CA . ALA A 1 90 ? -21.088 0.926 18.658 1.00 97.00 90 ALA A CA 1
ATOM 693 C C . ALA A 1 90 ? -20.888 -0.366 19.470 1.00 97.00 90 ALA A C 1
ATOM 695 O O . ALA A 1 90 ? -19.972 -0.464 20.283 1.00 97.00 90 ALA A O 1
ATOM 696 N N . GLN A 1 91 ? -21.731 -1.373 19.222 1.00 96.62 91 GLN A N 1
ATOM 697 C CA . GLN A 1 91 ? -21.589 -2.712 19.813 1.00 96.62 91 GLN A CA 1
ATOM 698 C C . GLN A 1 91 ? -20.624 -3.598 19.019 1.00 96.62 91 GLN A C 1
ATOM 700 O O . GLN A 1 91 ? -19.944 -4.440 19.601 1.00 96.62 91 GLN A O 1
ATOM 705 N N . THR A 1 92 ? -20.535 -3.362 17.710 1.00 97.75 92 THR A N 1
ATOM 706 C CA . THR A 1 92 ? -19.614 -4.028 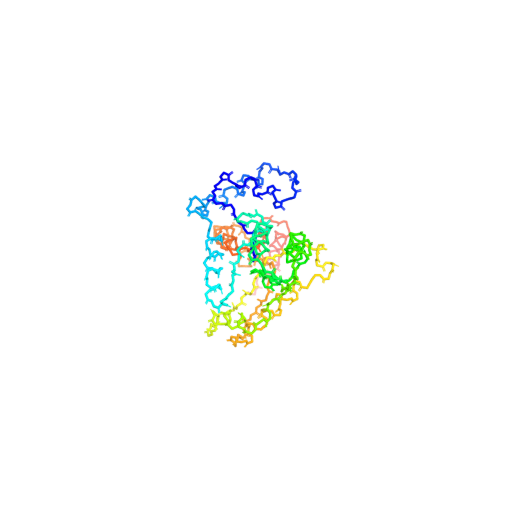16.790 1.00 97.75 92 THR A CA 1
ATOM 707 C C . THR A 1 92 ? -18.832 -2.961 16.036 1.00 97.75 92 THR A C 1
ATOM 709 O O . THR A 1 92 ? -19.409 -2.001 15.523 1.00 97.75 92 THR A O 1
ATOM 712 N N . VAL A 1 93 ? -17.515 -3.125 15.959 1.00 98.12 93 VAL A N 1
ATOM 713 C CA . VAL A 1 93 ? -16.606 -2.249 15.219 1.00 98.12 93 VAL A CA 1
ATOM 714 C C . VAL A 1 93 ? -15.954 -3.053 14.104 1.00 98.12 93 VAL A C 1
ATOM 716 O O . VAL A 1 93 ? -15.303 -4.071 14.352 1.00 98.12 93 VAL A O 1
ATOM 719 N N . VAL A 1 94 ? -16.123 -2.582 12.865 1.00 98.12 94 VAL A N 1
ATOM 720 C CA . VAL A 1 94 ? -15.520 -3.211 11.689 1.00 98.12 94 VAL A CA 1
ATOM 721 C C . VAL A 1 94 ? -14.137 -2.622 11.426 1.00 98.12 94 VAL A C 1
ATOM 723 O O . VAL A 1 94 ? -13.984 -1.423 11.189 1.00 98.12 94 VAL A O 1
ATOM 726 N N . GLY A 1 95 ? -13.115 -3.472 11.450 1.00 97.56 95 GLY A N 1
ATOM 727 C CA . GLY A 1 95 ? -11.747 -3.091 11.116 1.00 97.56 95 GLY A CA 1
ATOM 728 C C . GLY A 1 95 ? -11.460 -3.283 9.630 1.00 97.56 95 GLY A C 1
ATOM 729 O O . GLY A 1 95 ? -11.218 -4.406 9.207 1.00 97.56 95 GLY A O 1
ATOM 730 N N . LEU A 1 96 ? -11.440 -2.196 8.852 1.00 96.81 96 LEU A N 1
ATOM 731 C CA . LEU A 1 96 ? -11.051 -2.203 7.434 1.00 96.81 96 LEU A CA 1
ATOM 732 C C . LEU A 1 96 ? -9.721 -1.465 7.236 1.00 96.81 96 LEU A C 1
ATOM 734 O O . LEU A 1 96 ? -9.616 -0.275 7.548 1.00 96.81 96 LEU A O 1
ATOM 738 N N . VAL A 1 97 ? -8.706 -2.139 6.695 1.00 95.19 97 VAL A N 1
ATOM 739 C CA . VAL A 1 97 ? -7.433 -1.519 6.287 1.00 95.19 97 VAL A CA 1
ATOM 740 C C . VAL A 1 97 ? -7.475 -1.238 4.785 1.00 95.19 97 VAL A C 1
ATOM 742 O O . VAL A 1 97 ? -7.872 -2.102 4.013 1.00 95.19 97 VAL A O 1
ATOM 745 N N . LEU A 1 98 ? -7.036 -0.050 4.353 1.00 88.50 98 LEU A N 1
ATOM 746 C CA . LEU A 1 98 ? -7.001 0.323 2.926 1.00 88.50 98 LEU A CA 1
ATOM 747 C C . LEU A 1 98 ? -5.905 -0.405 2.118 1.00 88.50 98 LEU A C 1
ATOM 749 O O . LEU A 1 98 ? -5.784 -0.193 0.917 1.00 88.50 98 LEU A O 1
ATOM 753 N N . ALA A 1 99 ? -5.112 -1.260 2.765 1.00 87.12 99 ALA A N 1
ATOM 754 C CA . ALA A 1 99 ? -4.230 -2.206 2.096 1.00 87.12 99 ALA A CA 1
ATOM 755 C C . ALA A 1 99 ? -4.996 -3.528 1.877 1.00 87.12 99 ALA A C 1
ATOM 757 O O . ALA A 1 99 ? -5.513 -4.059 2.860 1.00 87.12 99 ALA A O 1
ATOM 758 N N . PRO A 1 100 ? -5.058 -4.061 0.643 1.00 89.50 100 PRO A N 1
ATOM 759 C CA . PRO A 1 100 ? -5.828 -5.274 0.351 1.00 89.50 100 PRO A CA 1
ATOM 760 C C . PRO A 1 100 ? -5.116 -6.579 0.719 1.00 89.50 100 PRO A C 1
ATOM 762 O O . PRO A 1 100 ? -5.773 -7.561 1.058 1.00 89.50 100 PRO A O 1
ATOM 765 N N . HIS A 1 101 ? -3.782 -6.582 0.669 1.00 93.44 101 HIS A N 1
ATOM 766 C CA . HIS A 1 101 ? -2.952 -7.767 0.883 1.00 93.44 101 HIS A CA 1
ATOM 767 C C . HIS A 1 101 ? -2.508 -7.862 2.348 1.00 93.44 101 HIS A C 1
ATOM 769 O O . HIS A 1 101 ? -1.910 -6.924 2.894 1.00 93.44 101 HIS A O 1
ATOM 775 N N . TYR A 1 102 ? -2.762 -9.006 2.976 1.00 94.19 102 TYR A N 1
ATOM 776 C CA . TYR A 1 102 ? -2.337 -9.300 4.333 1.00 94.19 102 TYR A CA 1
ATOM 777 C C . TYR A 1 102 ? -0.819 -9.412 4.432 1.00 94.19 102 TYR A C 1
ATOM 779 O O . TYR A 1 102 ? -0.165 -10.049 3.617 1.00 94.19 102 TYR A O 1
ATOM 787 N N . SER A 1 103 ? -0.282 -8.824 5.498 1.00 91.25 103 SER A N 1
ATOM 788 C CA . SER A 1 103 ? 1.027 -9.163 6.048 1.00 91.25 103 SER A CA 1
ATOM 789 C C . SER A 1 103 ? 0.993 -8.954 7.556 1.00 91.25 103 SER A C 1
ATOM 791 O O . SER A 1 103 ? 0.389 -7.985 8.039 1.00 91.25 103 SER A O 1
ATOM 793 N N . ALA A 1 104 ? 1.708 -9.793 8.304 1.00 90.62 104 ALA A N 1
ATOM 794 C CA . ALA A 1 104 ? 1.860 -9.639 9.748 1.00 90.62 104 ALA A CA 1
ATOM 795 C C . ALA A 1 104 ? 2.525 -8.296 10.116 1.00 90.62 104 ALA A C 1
ATOM 797 O O . ALA A 1 104 ? 2.171 -7.677 11.120 1.00 90.62 104 ALA A O 1
ATOM 798 N N . MET A 1 105 ? 3.441 -7.791 9.276 1.00 85.38 105 MET A N 1
ATOM 799 C CA . MET A 1 105 ? 4.074 -6.477 9.467 1.00 85.38 105 MET A CA 1
ATOM 800 C C . MET A 1 105 ? 3.143 -5.297 9.146 1.00 85.38 105 MET A C 1
ATOM 802 O O . MET A 1 105 ? 3.313 -4.200 9.694 1.00 85.38 105 MET A O 1
ATOM 806 N N . SER A 1 106 ? 2.167 -5.513 8.264 1.00 87.88 106 SER A N 1
ATOM 807 C CA . SER A 1 106 ? 1.194 -4.503 7.851 1.00 87.88 106 SER A CA 1
ATOM 808 C C . SER A 1 106 ? -0.115 -4.671 8.622 1.00 87.88 106 SER A C 1
ATOM 810 O O . SER A 1 106 ? -0.190 -4.199 9.763 1.00 87.88 106 SER A O 1
ATOM 812 N N . ILE A 1 107 ? -1.108 -5.344 8.022 1.00 93.12 107 ILE A N 1
ATOM 813 C CA . ILE A 1 107 ? -2.481 -5.534 8.515 1.00 93.12 107 ILE A CA 1
ATOM 814 C C . ILE A 1 107 ? -2.501 -6.133 9.922 1.00 93.12 107 ILE A C 1
ATOM 816 O O . ILE A 1 107 ? -3.254 -5.646 10.766 1.00 93.12 107 ILE A O 1
ATOM 820 N N . GLY A 1 108 ? -1.605 -7.081 10.220 1.00 94.19 108 GLY A N 1
ATOM 821 C CA . GLY A 1 108 ? -1.462 -7.640 11.568 1.00 94.19 108 GLY A CA 1
ATOM 822 C C . GLY A 1 108 ? -1.262 -6.564 12.642 1.00 94.19 108 GLY A C 1
ATOM 823 O O . GLY A 1 108 ? -1.940 -6.571 13.664 1.00 94.19 108 GLY A O 1
ATOM 824 N N . GLY A 1 109 ? -0.424 -5.558 12.373 1.00 94.31 109 GLY A N 1
ATOM 825 C CA . GLY A 1 109 ? -0.216 -4.440 13.297 1.00 94.31 109 GLY A CA 1
ATOM 826 C C . GLY A 1 109 ? -1.427 -3.511 13.451 1.00 94.31 109 GLY A C 1
ATOM 827 O O . GLY A 1 109 ? -1.634 -2.971 14.533 1.00 94.31 109 GLY A O 1
ATOM 828 N N . TYR A 1 110 ? -2.242 -3.328 12.405 1.00 97.12 110 TYR A N 1
ATOM 829 C CA . TYR A 1 110 ? -3.499 -2.568 12.515 1.00 97.12 110 TYR A CA 1
ATOM 830 C C . TYR A 1 110 ? -4.516 -3.308 13.379 1.00 97.12 110 TYR A C 1
ATOM 832 O O . TYR A 1 110 ? -5.154 -2.699 14.235 1.00 97.12 110 TYR A O 1
ATOM 840 N N . ARG A 1 111 ? -4.636 -4.625 13.170 1.00 97.75 111 ARG A N 1
ATOM 841 C CA . ARG A 1 111 ? -5.486 -5.512 13.967 1.00 97.75 111 ARG A CA 1
ATOM 842 C C . ARG A 1 111 ? -5.126 -5.431 15.442 1.00 97.75 111 ARG A C 1
ATOM 844 O O . ARG A 1 111 ? -6.023 -5.227 16.252 1.00 97.75 111 ARG A O 1
ATOM 851 N N . THR A 1 112 ? -3.839 -5.536 15.777 1.00 97.25 112 THR A N 1
ATOM 852 C CA . THR A 1 112 ? -3.367 -5.406 17.161 1.00 97.25 112 THR A CA 1
ATOM 853 C C . THR A 1 112 ? -3.749 -4.054 17.757 1.00 97.25 112 THR A C 1
ATOM 855 O O . THR A 1 112 ? -4.415 -4.034 18.784 1.00 97.25 112 THR A O 1
ATOM 858 N N . GLN A 1 113 ? -3.427 -2.937 17.089 1.00 97.50 113 GLN A N 1
ATOM 859 C CA . GLN A 1 113 ? -3.741 -1.600 17.616 1.00 97.50 113 GLN A CA 1
ATOM 860 C C . GLN A 1 113 ? -5.245 -1.372 17.809 1.00 97.50 113 GLN A C 1
ATOM 862 O O . GLN A 1 113 ? -5.648 -0.751 18.788 1.00 97.50 113 GLN A O 1
ATOM 867 N N . LEU A 1 114 ? -6.086 -1.862 16.892 1.00 98.31 114 LEU A N 1
ATOM 868 C CA . LEU A 1 114 ? -7.536 -1.722 17.021 1.00 98.31 114 LEU A CA 1
ATOM 869 C C . LEU A 1 114 ? -8.094 -2.612 18.138 1.00 98.31 114 LEU A C 1
ATOM 871 O O . LEU A 1 114 ? -8.913 -2.150 18.924 1.00 98.31 114 LEU A O 1
ATOM 875 N N . ALA A 1 115 ? -7.645 -3.865 18.239 1.00 98.00 115 ALA A N 1
ATOM 876 C CA . ALA A 1 115 ? -8.064 -4.769 19.309 1.00 98.00 115 ALA A CA 1
ATOM 877 C C . ALA A 1 115 ? -7.667 -4.233 20.694 1.00 98.00 115 A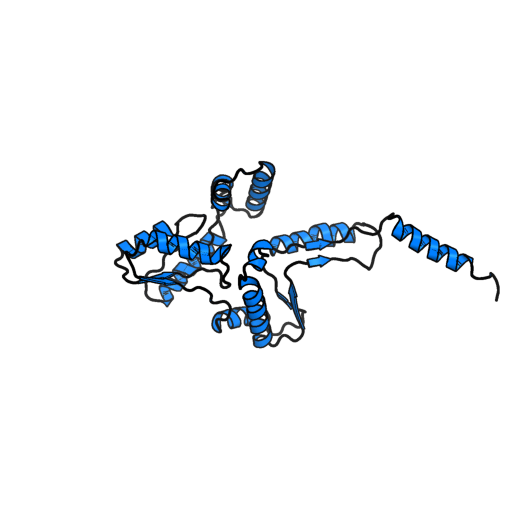LA A C 1
ATOM 879 O O . ALA A 1 115 ? -8.490 -4.235 21.609 1.00 98.00 115 ALA A O 1
ATOM 880 N N . GLU A 1 116 ? -6.437 -3.726 20.822 1.00 97.88 116 GLU A N 1
ATOM 881 C CA . GLU A 1 116 ? -5.949 -3.058 22.029 1.00 97.88 116 GLU A CA 1
ATOM 882 C C . GLU A 1 116 ? -6.767 -1.807 22.338 1.00 97.88 116 GLU A C 1
ATOM 884 O O . GLU A 1 116 ? -7.177 -1.641 23.472 1.00 97.88 116 GLU A O 1
ATOM 889 N N . ALA A 1 117 ? -7.083 -0.963 21.352 1.00 97.81 117 ALA A N 1
ATOM 890 C CA . ALA A 1 117 ? -7.879 0.239 21.593 1.00 97.81 117 ALA A CA 1
ATOM 891 C C . ALA A 1 117 ? -9.332 -0.054 22.006 1.00 97.81 117 ALA A C 1
ATOM 893 O O . ALA A 1 117 ? -9.939 0.732 22.735 1.00 97.81 117 ALA A O 1
ATOM 894 N N . LEU A 1 118 ? -9.916 -1.162 21.543 1.00 97.75 118 LEU A N 1
ATOM 895 C CA . LEU A 1 118 ? -11.277 -1.543 21.919 1.00 97.75 118 LEU A CA 1
ATOM 896 C C . LEU A 1 118 ? -11.350 -2.115 23.337 1.00 97.75 118 LEU A C 1
ATOM 898 O O . LEU A 1 118 ? -12.365 -1.913 23.995 1.00 97.75 118 LEU A O 1
ATOM 902 N N . GLU A 1 119 ? -10.314 -2.808 23.821 1.00 95.12 119 GLU A N 1
ATOM 903 C CA . GLU A 1 119 ? -10.265 -3.425 25.164 1.00 95.12 119 GLU A CA 1
ATOM 904 C C . GLU A 1 119 ? -11.510 -4.278 25.506 1.00 95.1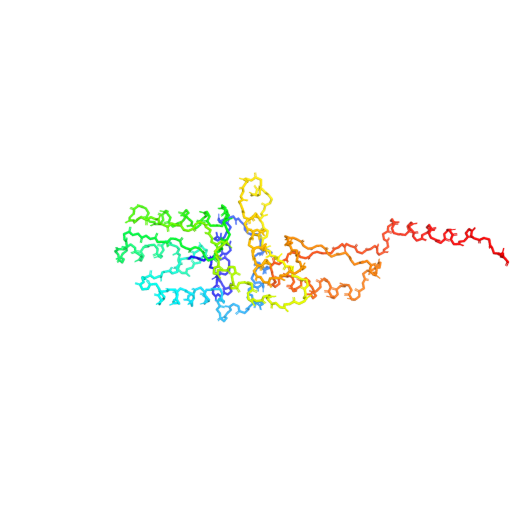2 119 GLU A C 1
ATOM 906 O O . GLU A 1 119 ? -11.963 -4.331 26.647 1.00 95.12 119 GLU A O 1
ATOM 911 N N . GLY A 1 120 ? -12.121 -4.924 24.506 1.00 93.69 120 GLY A N 1
ATOM 912 C CA . GLY A 1 120 ? -13.349 -5.713 24.681 1.00 93.69 120 GLY A CA 1
ATOM 913 C C . GLY A 1 120 ? -14.628 -4.893 24.911 1.00 93.69 120 GLY A C 1
ATOM 914 O O . GLY A 1 120 ? -15.678 -5.476 25.171 1.00 93.69 120 GLY A O 1
ATOM 915 N N . ARG A 1 121 ? -14.571 -3.559 24.789 1.00 97.25 121 ARG A N 1
ATOM 916 C CA . ARG A 1 121 ? -15.734 -2.656 24.907 1.00 97.25 121 ARG A CA 1
ATOM 917 C C . ARG A 1 121 ? -16.719 -2.780 23.738 1.00 97.25 121 ARG A C 1
ATOM 919 O O . ARG A 1 121 ? -17.866 -2.370 23.877 1.00 97.25 121 ARG A O 1
ATOM 926 N N . ALA A 1 122 ? -16.280 -3.352 22.617 1.00 97.44 122 ALA A N 1
ATOM 927 C CA . ALA A 1 122 ? -17.100 -3.700 21.460 1.00 97.44 122 ALA A CA 1
ATOM 928 C C . ALA A 1 122 ? -16.569 -4.980 20.792 1.00 97.44 122 ALA A C 1
ATOM 930 O O . ALA A 1 122 ? -15.386 -5.312 20.915 1.00 97.44 122 ALA A O 1
ATOM 931 N N . GLU A 1 123 ? -17.433 -5.685 20.063 1.00 97.94 123 GLU A N 1
ATOM 932 C CA . GLU A 1 123 ? -17.052 -6.813 19.214 1.00 97.94 123 GLU A CA 1
ATOM 933 C C . GLU A 1 123 ? -16.209 -6.327 18.026 1.00 97.94 123 GLU A C 1
ATOM 935 O O . GLU A 1 123 ? -16.575 -5.368 17.346 1.00 97.94 123 GLU A O 1
ATOM 940 N N . LEU A 1 124 ? -15.086 -6.996 17.749 1.00 97.88 124 LEU A N 1
ATOM 941 C CA . LEU A 1 124 ? -14.216 -6.666 16.623 1.00 97.88 124 LEU A CA 1
ATOM 942 C C . LEU A 1 124 ? -14.474 -7.597 15.430 1.00 97.88 124 LEU A C 1
ATOM 944 O O . LEU A 1 124 ? -14.032 -8.746 15.430 1.00 97.88 124 LEU A O 1
ATOM 948 N N . ALA A 1 125 ? -15.091 -7.063 14.375 1.00 97.38 125 ALA A N 1
ATOM 949 C CA . ALA A 1 125 ? -15.229 -7.723 13.077 1.00 97.38 125 ALA A CA 1
ATOM 950 C C . ALA A 1 125 ? -14.152 -7.194 12.113 1.00 97.38 125 ALA A C 1
ATOM 952 O O . ALA A 1 125 ? -14.310 -6.155 11.479 1.00 97.38 125 ALA A O 1
ATOM 953 N N . PHE A 1 126 ? -13.003 -7.858 12.033 1.00 97.75 126 PHE A N 1
ATOM 954 C CA . PHE A 1 126 ? -11.852 -7.338 11.288 1.00 97.75 126 PHE A CA 1
ATOM 955 C C . PHE A 1 126 ? -11.675 -8.044 9.939 1.00 97.75 126 PHE A C 1
ATOM 957 O O . PHE A 1 126 ? -11.683 -9.271 9.883 1.00 97.75 126 PHE A O 1
ATOM 964 N N . ILE A 1 127 ? -11.469 -7.262 8.878 1.00 96.00 127 ILE A N 1
ATOM 965 C CA . ILE A 1 127 ? -11.224 -7.731 7.509 1.00 96.00 127 ILE A CA 1
ATOM 966 C C . ILE A 1 127 ? -9.716 -7.948 7.332 1.00 96.00 127 ILE A C 1
ATOM 968 O O . ILE A 1 127 ? -8.949 -6.986 7.271 1.00 96.00 127 ILE A O 1
ATOM 972 N N . ASP A 1 128 ? -9.285 -9.212 7.285 1.00 92.12 128 ASP A N 1
ATOM 973 C CA . ASP A 1 128 ? -7.863 -9.581 7.184 1.00 92.12 128 ASP A CA 1
ATOM 974 C C . ASP A 1 128 ? -7.251 -9.317 5.811 1.00 92.12 128 ASP A C 1
ATOM 976 O O . ASP A 1 128 ? -6.095 -8.917 5.718 1.00 92.12 128 ASP A O 1
ATOM 980 N N . SER A 1 129 ? -8.010 -9.540 4.747 1.00 93.00 129 SER A N 1
ATOM 981 C CA . SER A 1 129 ? -7.595 -9.284 3.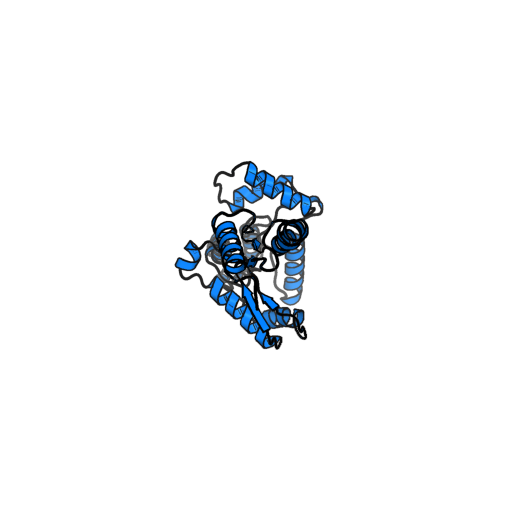371 1.00 93.00 129 SER A CA 1
ATOM 982 C C . SER A 1 129 ? -8.826 -9.126 2.491 1.00 93.00 129 SER A C 1
ATOM 984 O O . SER A 1 129 ? -9.913 -9.583 2.842 1.00 93.00 129 SER A O 1
ATOM 986 N N . TRP A 1 130 ? -8.645 -8.454 1.363 1.00 94.94 130 TRP A N 1
ATOM 987 C CA . TRP A 1 130 ? -9.675 -8.250 0.340 1.00 94.94 130 TRP A CA 1
ATOM 988 C C . TRP A 1 130 ? -9.040 -8.131 -1.056 1.00 94.94 130 TRP A C 1
ATOM 990 O O . TRP A 1 130 ? -9.553 -7.448 -1.937 1.00 94.94 130 TRP A O 1
ATOM 1000 N N . HIS A 1 131 ? -7.871 -8.752 -1.244 1.00 94.31 131 HIS A N 1
ATOM 1001 C CA . HIS A 1 131 ? -7.067 -8.662 -2.467 1.00 94.31 131 HIS A CA 1
ATOM 1002 C C . HIS A 1 131 ? -7.705 -9.360 -3.669 1.00 94.31 131 HIS A C 1
ATOM 1004 O O . HIS A 1 131 ? -7.509 -8.927 -4.802 1.00 94.31 131 HIS A O 1
ATOM 1010 N N . ASP A 1 132 ? -8.500 -10.390 -3.406 1.00 94.06 132 ASP A N 1
ATOM 1011 C CA . ASP A 1 132 ? -9.220 -11.218 -4.368 1.00 94.06 132 ASP A CA 1
ATOM 1012 C C . ASP A 1 132 ? -10.692 -10.805 -4.543 1.00 94.06 132 ASP A C 1
ATOM 1014 O O . ASP A 1 132 ? -11.430 -11.453 -5.290 1.00 94.06 132 ASP A O 1
ATOM 1018 N N . ASP A 1 133 ? -11.132 -9.716 -3.898 1.00 96.75 133 ASP A N 1
ATOM 1019 C CA . ASP A 1 133 ? -12.495 -9.210 -4.055 1.00 96.75 133 ASP A CA 1
ATOM 1020 C C . ASP A 1 133 ? -12.799 -8.917 -5.533 1.00 96.75 133 ASP A C 1
ATOM 1022 O O . ASP A 1 133 ? -12.070 -8.204 -6.229 1.00 96.75 133 ASP A O 1
ATOM 1026 N N . ALA A 1 134 ? -13.917 -9.457 -6.022 1.00 94.12 134 ALA A N 1
ATOM 1027 C CA . ALA A 1 134 ? -14.259 -9.395 -7.437 1.00 94.12 134 ALA A CA 1
ATOM 1028 C C . ALA A 1 134 ? -14.464 -7.959 -7.947 1.00 94.12 134 ALA A C 1
ATOM 1030 O O . ALA A 1 134 ? -14.202 -7.703 -9.128 1.00 94.12 134 ALA A O 1
ATOM 1031 N N . GLY A 1 135 ? -14.930 -7.050 -7.082 1.00 87.19 135 GLY A N 1
ATOM 1032 C CA . GLY A 1 135 ? -15.112 -5.634 -7.385 1.00 87.19 135 GLY A CA 1
ATOM 1033 C C . GLY A 1 135 ? -13.783 -4.887 -7.429 1.00 87.19 135 GLY A C 1
ATOM 1034 O O . GLY A 1 135 ? -13.532 -4.144 -8.376 1.00 87.19 135 GLY A O 1
ATOM 1035 N N . PHE A 1 136 ? -12.891 -5.132 -6.468 1.00 90.56 136 PHE A N 1
ATOM 1036 C CA . PHE A 1 136 ? -11.531 -4.589 -6.489 1.00 90.56 136 PHE A CA 1
ATOM 1037 C C . PHE A 1 136 ? -10.749 -5.035 -7.733 1.00 90.56 136 PHE A C 1
ATOM 1039 O O . PHE A 1 136 ? -10.158 -4.201 -8.427 1.00 90.56 136 PHE A O 1
ATOM 1046 N N . VAL A 1 137 ? -10.805 -6.327 -8.065 1.00 89.19 137 VAL A N 1
ATOM 1047 C CA . VAL A 1 137 ? -10.189 -6.880 -9.279 1.00 89.19 137 VAL A CA 1
ATOM 1048 C C . VAL A 1 137 ? -10.750 -6.216 -10.536 1.00 89.19 137 VAL A C 1
ATOM 1050 O O . VAL A 1 137 ? -9.976 -5.860 -11.422 1.00 89.19 137 VAL A O 1
ATOM 1053 N N . GLU A 1 138 ? -12.068 -6.000 -10.620 1.00 89.38 138 GLU A N 1
ATOM 1054 C CA . GLU A 1 138 ? -12.690 -5.327 -11.771 1.00 89.38 138 GLU A CA 1
ATOM 1055 C C . GLU A 1 138 ? -12.180 -3.892 -11.931 1.00 89.38 138 GLU A C 1
ATOM 1057 O O . GLU A 1 138 ? -11.776 -3.490 -13.021 1.00 89.38 138 GLU A O 1
ATOM 1062 N N . VAL A 1 139 ? -12.117 -3.144 -10.825 1.00 80.75 139 VAL A N 1
ATOM 1063 C CA . VAL A 1 139 ? -11.604 -1.769 -10.798 1.00 80.75 139 VAL A CA 1
ATOM 1064 C C . VAL A 1 139 ? -10.172 -1.714 -11.341 1.00 80.75 139 VAL A C 1
ATOM 1066 O O . VAL A 1 139 ? -9.837 -0.814 -12.117 1.00 80.75 139 VAL A O 1
ATOM 1069 N N . LEU A 1 140 ? -9.309 -2.661 -10.971 1.00 78.75 140 LEU A N 1
ATOM 1070 C CA . LEU A 1 140 ? -7.949 -2.731 -11.510 1.00 78.75 140 LEU A CA 1
ATOM 1071 C C . LEU A 1 140 ? -7.922 -3.186 -12.976 1.00 78.75 140 LEU A C 1
ATOM 1073 O O . LEU A 1 140 ? -7.211 -2.584 -13.781 1.00 78.75 140 LEU A O 1
ATOM 1077 N N . ALA A 1 141 ? -8.713 -4.195 -13.337 1.00 86.88 141 ALA A N 1
ATOM 1078 C CA . ALA A 1 141 ? -8.788 -4.730 -14.693 1.00 86.88 141 ALA A CA 1
ATOM 1079 C C . ALA A 1 141 ? -9.236 -3.670 -15.708 1.00 86.88 141 ALA A C 1
ATOM 1081 O O . ALA A 1 141 ? -8.634 -3.550 -16.775 1.00 86.88 141 ALA A O 1
ATOM 1082 N N . ASP A 1 142 ? -10.215 -2.836 -15.354 1.00 84.69 142 ASP A N 1
ATOM 1083 C CA . ASP A 1 142 ? -10.701 -1.730 -16.189 1.00 84.69 142 ASP A CA 1
ATOM 1084 C C . ASP A 1 142 ? -9.593 -0.754 -16.607 1.00 84.69 142 ASP A C 1
ATOM 1086 O O . ASP A 1 142 ? -9.646 -0.193 -17.701 1.00 84.69 142 ASP A O 1
ATOM 1090 N N . ARG A 1 143 ? -8.565 -0.564 -15.771 1.00 83.19 143 ARG A N 1
ATOM 1091 C CA . ARG A 1 143 ? -7.462 0.379 -16.036 1.00 83.19 143 ARG A CA 1
ATOM 1092 C C . ARG A 1 143 ? -6.466 -0.128 -17.073 1.00 83.19 143 ARG A C 1
ATOM 1094 O O . ARG A 1 143 ? -5.734 0.675 -17.645 1.00 83.19 143 ARG A O 1
ATOM 1101 N N . VAL A 1 144 ? -6.414 -1.440 -17.288 1.00 79.06 144 VAL A N 1
ATOM 1102 C CA . VAL A 1 144 ? -5.465 -2.087 -18.208 1.00 79.06 144 VAL A CA 1
ATOM 1103 C C . VAL A 1 144 ? -6.161 -2.795 -19.372 1.00 79.06 144 VAL A C 1
ATOM 1105 O O . VAL A 1 144 ? -5.498 -3.240 -20.305 1.00 79.06 144 VAL A O 1
ATOM 1108 N N . ARG A 1 145 ? -7.495 -2.890 -19.356 1.00 90.44 145 ARG A N 1
ATOM 1109 C CA . ARG A 1 145 ? -8.283 -3.559 -20.395 1.00 90.44 145 ARG A CA 1
ATOM 1110 C C . ARG A 1 145 ? -8.036 -2.943 -21.772 1.00 90.44 145 ARG A C 1
ATOM 1112 O O . ARG A 1 145 ? -8.064 -1.728 -21.946 1.00 90.44 145 ARG A O 1
ATOM 1119 N N . GLY A 1 146 ? -7.839 -3.808 -22.766 1.00 84.50 146 GLY A N 1
ATOM 1120 C CA . GLY A 1 146 ? -7.633 -3.402 -24.159 1.00 84.50 146 GLY A CA 1
ATOM 1121 C C . GLY A 1 146 ? -6.248 -2.825 -24.459 1.00 84.50 146 GLY A C 1
ATOM 1122 O O . GLY A 1 146 ? -6.023 -2.366 -25.576 1.00 84.50 146 GLY A O 1
ATOM 1123 N N . THR A 1 147 ? -5.318 -2.843 -23.498 1.00 81.69 147 THR A N 1
ATOM 1124 C CA . THR A 1 147 ? -3.918 -2.527 -23.784 1.00 81.69 147 THR A CA 1
ATOM 1125 C C . THR A 1 147 ? -3.265 -3.638 -24.607 1.00 81.69 147 THR A C 1
ATOM 1127 O O . THR A 1 147 ? -3.475 -4.822 -24.355 1.00 81.69 147 THR A O 1
ATOM 1130 N N . GLU A 1 148 ? -2.422 -3.251 -25.562 1.00 83.12 148 GLU A N 1
ATOM 1131 C CA . GLU A 1 148 ? -1.535 -4.169 -26.293 1.00 83.12 148 GLU A CA 1
ATOM 1132 C C . GLU A 1 148 ? -0.119 -4.202 -25.676 1.00 83.12 148 GLU A C 1
ATOM 1134 O O . GLU A 1 148 ? 0.757 -4.933 -26.142 1.00 83.12 148 GLU A O 1
ATOM 1139 N N . ALA A 1 149 ? 0.135 -3.393 -24.639 1.00 75.88 149 ALA A N 1
ATOM 1140 C CA . ALA A 1 149 ? 1.420 -3.346 -23.949 1.00 75.88 149 ALA A CA 1
ATOM 1141 C C . ALA A 1 149 ? 1.618 -4.561 -23.030 1.00 75.88 149 ALA A C 1
ATOM 1143 O O . ALA A 1 149 ? 0.662 -5.100 -22.473 1.00 75.88 149 ALA A O 1
ATOM 1144 N N . HIS A 1 150 ? 2.879 -4.942 -22.803 1.00 78.75 150 HIS A N 1
ATOM 1145 C CA . HIS A 1 150 ? 3.209 -5.885 -21.736 1.00 78.75 150 HIS A CA 1
ATOM 1146 C C . HIS A 1 150 ? 2.929 -5.236 -20.377 1.00 78.75 150 HIS A C 1
ATOM 1148 O O . HIS A 1 150 ? 3.496 -4.187 -20.064 1.00 78.75 150 HIS A O 1
ATOM 1154 N N . VAL A 1 151 ? 2.073 -5.859 -19.569 1.00 78.31 151 VAL A N 1
ATOM 1155 C CA . VAL A 1 151 ? 1.719 -5.329 -18.247 1.00 78.31 151 VAL A CA 1
ATOM 1156 C C . VAL A 1 151 ? 2.665 -5.883 -17.191 1.00 78.31 151 VAL A C 1
ATOM 1158 O O . VAL A 1 151 ? 2.820 -7.095 -17.044 1.00 78.31 151 VAL A O 1
ATOM 1161 N N . VAL A 1 152 ? 3.285 -4.982 -16.436 1.00 84.94 152 VAL A N 1
ATOM 1162 C CA . VAL A 1 152 ? 4.158 -5.328 -15.315 1.00 84.94 152 VAL A CA 1
ATOM 1163 C C . VAL A 1 152 ? 3.450 -4.950 -14.019 1.00 84.94 152 VAL A C 1
ATOM 1165 O O . VAL A 1 152 ? 3.256 -3.767 -13.746 1.00 84.94 152 VAL A O 1
ATOM 1168 N N . PHE A 1 153 ? 3.067 -5.949 -13.225 1.00 84.00 153 PHE A N 1
ATOM 1169 C CA . PHE A 1 153 ? 2.547 -5.734 -11.876 1.00 84.00 153 PHE A CA 1
ATOM 1170 C C . PHE A 1 153 ? 3.705 -5.611 -10.888 1.00 84.00 153 PHE A C 1
ATOM 1172 O O . PHE A 1 153 ? 4.650 -6.406 -10.922 1.00 84.00 153 PHE A O 1
ATOM 1179 N N . THR A 1 154 ? 3.630 -4.606 -10.018 1.00 80.31 154 THR A N 1
ATOM 1180 C CA . THR A 1 154 ? 4.699 -4.243 -9.083 1.00 80.31 154 THR A CA 1
ATOM 1181 C C . THR A 1 154 ? 4.120 -4.013 -7.693 1.00 80.31 154 THR A C 1
ATOM 1183 O O . THR A 1 154 ? 2.949 -3.658 -7.538 1.00 80.31 154 THR A O 1
ATOM 1186 N N . ALA A 1 155 ? 4.930 -4.255 -6.665 1.00 78.06 155 ALA A N 1
ATOM 1187 C CA . ALA A 1 155 ? 4.530 -4.098 -5.274 1.00 78.06 155 ALA A CA 1
ATOM 1188 C C . ALA A 1 155 ? 5.731 -3.748 -4.393 1.00 78.06 155 ALA A C 1
ATOM 1190 O O . ALA A 1 155 ? 6.878 -4.011 -4.753 1.00 78.06 155 ALA A O 1
ATOM 1191 N N . HIS A 1 156 ? 5.469 -3.191 -3.212 1.00 76.19 156 HIS A N 1
ATOM 1192 C CA . HIS A 1 156 ? 6.514 -2.984 -2.215 1.00 76.19 156 HIS A CA 1
ATOM 1193 C C . HIS A 1 156 ? 7.026 -4.325 -1.684 1.00 76.19 156 HIS A C 1
ATOM 1195 O O . HIS A 1 156 ? 6.241 -5.178 -1.277 1.00 76.19 156 HIS A O 1
ATOM 1201 N N . SER A 1 157 ? 8.345 -4.507 -1.649 1.00 67.44 157 SER A N 1
ATOM 1202 C CA . SER A 1 157 ? 8.946 -5.722 -1.107 1.00 67.44 157 SER A CA 1
ATOM 1203 C C . SER A 1 157 ? 8.859 -5.765 0.423 1.00 67.44 157 SER A C 1
ATOM 1205 O O . SER A 1 157 ? 8.899 -4.745 1.116 1.00 67.44 157 SER A O 1
ATOM 1207 N N . LEU A 1 158 ? 8.753 -6.980 0.965 1.00 71.88 158 LEU A N 1
ATOM 1208 C CA . LEU A 1 158 ? 8.911 -7.232 2.394 1.00 71.88 158 LEU A CA 1
ATOM 1209 C C . LEU A 1 158 ? 10.350 -7.674 2.693 1.00 71.88 158 LEU A C 1
ATOM 1211 O O . LEU A 1 158 ? 10.980 -8.325 1.856 1.00 71.88 158 LEU A O 1
ATOM 1215 N N . PRO A 1 159 ? 10.883 -7.392 3.897 1.00 71.81 159 PRO A N 1
ATOM 1216 C CA . PRO A 1 159 ? 12.165 -7.948 4.317 1.00 71.81 159 PRO A CA 1
ATOM 1217 C C . PRO A 1 159 ? 12.161 -9.482 4.227 1.00 71.81 159 PRO A C 1
ATOM 1219 O O . PRO A 1 159 ? 11.223 -10.111 4.712 1.00 71.81 159 PRO A O 1
ATOM 1222 N N . ALA A 1 160 ? 13.232 -10.087 3.697 1.00 68.88 160 ALA A N 1
ATOM 1223 C CA . ALA A 1 160 ? 13.320 -11.537 3.445 1.00 68.88 160 ALA A CA 1
ATOM 1224 C C . ALA A 1 160 ? 12.905 -12.413 4.646 1.00 68.88 160 ALA A C 1
ATOM 1226 O O . ALA A 1 160 ? 12.144 -13.362 4.492 1.00 68.88 160 ALA A O 1
ATOM 1227 N N . ARG A 1 161 ? 13.297 -12.014 5.863 1.00 71.12 161 ARG A N 1
ATOM 1228 C CA . ARG A 1 161 ? 12.930 -12.676 7.131 1.00 71.12 161 ARG A CA 1
ATOM 1229 C C . ARG A 1 161 ? 11.421 -12.836 7.375 1.00 71.12 161 ARG A C 1
ATOM 1231 O O . ARG A 1 161 ? 11.026 -13.657 8.187 1.00 71.12 161 ARG A O 1
ATOM 1238 N N . VAL A 1 162 ? 10.582 -12.010 6.749 1.00 70.06 162 VAL A N 1
ATOM 1239 C CA . VAL A 1 162 ? 9.113 -12.064 6.875 1.00 70.06 162 VAL A CA 1
ATOM 1240 C C . VAL A 1 162 ? 8.551 -13.134 5.945 1.00 70.06 162 VAL A C 1
ATOM 1242 O O . VAL A 1 162 ? 7.631 -13.857 6.312 1.00 70.06 162 VAL A O 1
ATOM 1245 N N . LEU A 1 163 ? 9.158 -13.306 4.771 1.00 67.38 163 LEU A N 1
ATOM 1246 C CA . LEU A 1 163 ? 8.780 -14.355 3.825 1.00 67.38 163 LEU A CA 1
ATOM 1247 C C . LEU A 1 163 ? 9.086 -15.747 4.399 1.00 67.38 163 LEU A C 1
ATOM 1249 O O . LEU A 1 163 ? 8.320 -16.683 4.202 1.00 67.38 163 LEU A O 1
ATOM 1253 N N . GLU A 1 164 ? 10.154 -15.864 5.191 1.00 71.81 164 GLU A N 1
ATOM 1254 C CA . GLU A 1 164 ? 10.517 -17.100 5.902 1.00 71.81 164 GLU A CA 1
ATOM 1255 C C . GLU A 1 164 ? 9.489 -17.519 6.968 1.00 71.81 164 GLU A C 1
ATOM 1257 O O . GLU A 1 164 ? 9.459 -18.681 7.365 1.00 71.81 164 GLU A O 1
ATOM 1262 N N . THR A 1 165 ? 8.621 -16.602 7.416 1.00 78.62 165 THR A N 1
ATOM 1263 C CA . THR A 1 165 ? 7.570 -16.898 8.407 1.00 78.62 165 THR A CA 1
ATOM 1264 C C . THR A 1 165 ? 6.268 -17.430 7.806 1.00 78.62 165 THR A C 1
ATOM 1266 O O . THR A 1 165 ? 5.321 -17.675 8.550 1.00 78.62 165 THR A O 1
ATOM 1269 N N . GLY A 1 166 ? 6.212 -17.635 6.484 1.00 84.12 166 GLY A N 1
ATOM 1270 C CA . GLY A 1 166 ? 4.992 -18.068 5.795 1.00 84.12 166 GLY A CA 1
ATOM 1271 C C . GLY A 1 166 ? 3.949 -16.956 5.649 1.00 84.12 166 GLY A C 1
ATOM 1272 O O . GLY A 1 166 ? 2.755 -17.238 5.614 1.00 84.12 166 GLY A O 1
ATOM 1273 N N . ASP A 1 167 ? 4.387 -15.694 5.606 1.00 90.31 167 ASP A N 1
ATOM 1274 C CA . ASP A 1 167 ? 3.508 -14.544 5.380 1.00 90.31 167 ASP A CA 1
ATOM 1275 C C . ASP A 1 167 ? 2.897 -14.620 3.958 1.00 90.31 167 ASP A C 1
ATOM 1277 O O . ASP A 1 167 ? 3.652 -14.740 2.986 1.00 90.31 167 ASP A O 1
ATOM 1281 N N . PRO A 1 168 ? 1.556 -14.558 3.806 1.00 92.69 168 PRO A N 1
ATOM 1282 C CA . PRO A 1 168 ? 0.881 -14.796 2.529 1.00 92.69 168 PRO A CA 1
ATOM 1283 C C . PRO A 1 168 ? 0.995 -13.621 1.550 1.00 92.69 168 PRO A C 1
ATOM 1285 O O . PRO A 1 168 ? 0.538 -13.735 0.415 1.00 92.69 168 PRO A O 1
ATOM 1288 N N . TYR A 1 169 ? 1.589 -12.493 1.953 1.00 89.94 169 TYR A N 1
ATOM 1289 C CA . TYR A 1 169 ? 1.612 -11.251 1.177 1.00 89.94 169 TYR A CA 1
ATOM 1290 C C . TYR A 1 169 ? 2.049 -11.434 -0.278 1.00 89.94 169 TYR A C 1
ATOM 1292 O O . TYR A 1 169 ? 1.424 -10.903 -1.194 1.00 89.94 169 TYR A O 1
ATOM 1300 N N . LYS A 1 170 ? 3.121 -12.204 -0.505 1.00 88.19 170 LYS A N 1
ATOM 1301 C CA . LYS A 1 170 ? 3.643 -12.448 -1.854 1.00 88.19 170 LYS A CA 1
ATOM 1302 C C . LYS A 1 170 ? 2.665 -13.262 -2.701 1.00 88.19 170 LYS A C 1
ATOM 1304 O O . LYS A 1 170 ? 2.473 -12.939 -3.871 1.00 88.19 170 LYS A O 1
ATOM 1309 N N . ASP A 1 171 ? 2.069 -14.294 -2.119 1.00 91.69 171 ASP A N 1
ATOM 1310 C CA . ASP A 1 171 ? 1.140 -15.173 -2.827 1.00 91.69 171 ASP A CA 1
ATOM 1311 C C . ASP A 1 171 ? -0.151 -14.419 -3.161 1.00 91.69 171 ASP A C 1
ATOM 1313 O O . ASP A 1 171 ? -0.612 -14.481 -4.296 1.00 91.69 171 ASP A O 1
ATOM 1317 N N . GLN A 1 172 ? -0.650 -13.594 -2.234 1.00 94.50 172 GLN A N 1
ATOM 1318 C CA . GLN A 1 172 ? -1.801 -12.721 -2.476 1.00 94.50 172 GLN A CA 1
ATOM 1319 C C . GLN A 1 172 ? -1.526 -11.680 -3.570 1.00 94.50 172 GLN A C 1
ATOM 1321 O O . GLN A 1 172 ? -2.386 -11.421 -4.402 1.00 94.50 172 GLN A O 1
ATOM 1326 N N . LEU A 1 173 ? -0.326 -11.090 -3.624 1.00 90.44 173 LEU A N 1
ATOM 1327 C CA . LEU A 1 173 ? 0.051 -10.167 -4.705 1.00 90.44 173 LEU A CA 1
ATOM 1328 C C . LEU A 1 173 ? 0.069 -10.849 -6.079 1.00 90.44 173 LEU A C 1
ATOM 1330 O O . LEU A 1 173 ? -0.376 -10.267 -7.075 1.00 90.44 173 LEU A O 1
ATOM 1334 N N . LEU A 1 174 ? 0.599 -12.074 -6.135 1.00 91.81 174 LEU A N 1
ATOM 1335 C CA . LEU A 1 174 ? 0.603 -12.885 -7.350 1.00 91.81 174 LEU A CA 1
ATOM 1336 C C . LEU A 1 174 ? -0.823 -13.231 -7.778 1.00 91.81 174 LEU A C 1
ATOM 1338 O O . LEU A 1 174 ? -1.147 -13.076 -8.953 1.00 91.81 174 LEU A O 1
ATOM 1342 N N . GLU A 1 175 ? -1.671 -13.632 -6.836 1.00 96.88 175 GLU A N 1
ATOM 1343 C CA . GLU A 1 175 ? -3.076 -13.949 -7.082 1.00 96.88 175 GLU A CA 1
ATOM 1344 C C . GLU A 1 175 ? -3.853 -12.729 -7.593 1.00 96.88 175 GLU A C 1
ATOM 1346 O O . GLU A 1 175 ? -4.478 -12.812 -8.648 1.00 96.88 175 GLU A O 1
ATOM 1351 N N . THR A 1 176 ? -3.735 -11.561 -6.953 1.00 95.56 176 THR A N 1
ATOM 1352 C CA . THR A 1 176 ? -4.341 -10.311 -7.452 1.00 95.56 176 THR A CA 1
ATOM 1353 C C . THR A 1 176 ? -3.901 -10.016 -8.883 1.00 95.56 176 THR A C 1
ATOM 1355 O O . THR A 1 176 ? -4.721 -9.685 -9.736 1.00 95.56 176 THR A O 1
ATOM 1358 N N . SER A 1 177 ? -2.604 -10.162 -9.173 1.00 93.62 177 SER A N 1
ATOM 1359 C CA . SER A 1 177 ? -2.051 -9.915 -10.511 1.00 93.62 177 SER A CA 1
ATOM 1360 C C . SER A 1 177 ? -2.642 -10.869 -11.554 1.00 93.62 177 SER A C 1
ATOM 1362 O O . SER A 1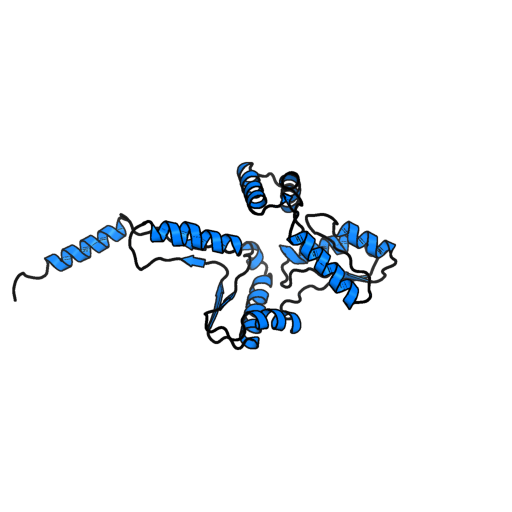 177 ? -3.005 -10.436 -12.648 1.00 93.62 177 SER A O 1
ATOM 1364 N N . GLN A 1 178 ? -2.784 -12.152 -11.204 1.00 96.69 178 GLN A N 1
ATOM 1365 C CA . GLN A 1 178 ? -3.421 -13.165 -12.049 1.00 96.69 178 GLN A CA 1
ATOM 1366 C C . GLN A 1 178 ? -4.890 -12.827 -12.304 1.00 96.69 178 GLN A C 1
ATOM 1368 O O . GLN A 1 178 ? -5.299 -12.740 -13.460 1.00 96.69 178 GLN A O 1
ATOM 1373 N N . LEU A 1 179 ? -5.659 -12.549 -11.248 1.00 97.56 179 LEU A N 1
ATOM 1374 C CA . LEU A 1 179 ? -7.082 -12.219 -11.338 1.00 97.56 179 LEU A CA 1
ATOM 1375 C C . LEU A 1 179 ? -7.327 -10.976 -12.203 1.00 97.56 179 LEU A C 1
ATOM 1377 O O . LEU A 1 179 ? -8.227 -10.969 -13.046 1.00 97.56 179 LEU A O 1
ATOM 1381 N N . VAL A 1 180 ? -6.505 -9.934 -12.044 1.00 93.06 180 VAL A N 1
ATOM 1382 C CA . VAL A 1 180 ? -6.582 -8.717 -12.866 1.00 93.06 180 VAL A CA 1
ATOM 1383 C C . VAL A 1 180 ? -6.241 -9.018 -14.322 1.00 93.06 180 VAL A C 1
ATOM 1385 O O . VAL A 1 180 ? -6.952 -8.564 -15.220 1.00 93.06 180 VAL A O 1
ATOM 1388 N N . ALA A 1 181 ? -5.186 -9.796 -14.573 1.00 93.88 181 ALA A N 1
ATOM 1389 C CA . ALA A 1 181 ? -4.786 -10.154 -15.927 1.00 93.88 181 ALA A CA 1
ATOM 1390 C C . ALA A 1 181 ? -5.850 -10.981 -16.654 1.00 93.88 181 ALA A C 1
ATOM 1392 O O . ALA A 1 181 ? -6.172 -10.689 -17.808 1.00 93.88 181 ALA A O 1
ATOM 1393 N N . GLU A 1 182 ? -6.430 -11.968 -15.973 1.00 97.31 182 GLU A N 1
ATOM 1394 C CA . GLU A 1 182 ? -7.523 -12.785 -16.495 1.00 97.31 182 GLU A CA 1
ATOM 1395 C C . GLU A 1 182 ? -8.755 -11.930 -16.794 1.00 97.31 182 GLU A C 1
ATOM 1397 O O . GLU A 1 182 ? -9.293 -11.986 -17.902 1.00 97.31 182 GLU A O 1
ATOM 1402 N N . ARG A 1 183 ? -9.167 -11.079 -15.845 1.00 96.06 183 ARG A N 1
ATOM 1403 C CA . ARG A 1 183 ? -10.349 -10.223 -15.998 1.00 96.06 183 ARG A CA 1
ATOM 1404 C C . ARG A 1 183 ? -10.198 -9.196 -17.119 1.00 96.06 183 ARG A C 1
ATOM 1406 O O . ARG A 1 183 ? -11.160 -8.922 -17.833 1.00 96.06 183 ARG A O 1
ATOM 1413 N N . ALA A 1 184 ? -9.001 -8.642 -17.299 1.00 91.88 184 ALA A N 1
ATOM 1414 C CA . ALA A 1 184 ? -8.706 -7.687 -18.364 1.00 91.88 184 ALA A CA 1
ATOM 1415 C C . ALA A 1 184 ? -8.440 -8.346 -19.732 1.00 91.88 184 ALA A C 1
ATOM 1417 O O . ALA A 1 184 ? -8.365 -7.635 -20.737 1.00 91.88 184 ALA A O 1
ATOM 1418 N N . GLY A 1 185 ? -8.299 -9.676 -19.788 1.00 96.31 185 GLY A N 1
ATOM 1419 C CA . GLY A 1 185 ? -7.959 -10.408 -21.010 1.00 96.31 185 GLY A CA 1
ATOM 1420 C C . GLY A 1 185 ? -6.518 -10.181 -21.479 1.00 96.31 185 GLY A C 1
ATOM 1421 O O . GLY A 1 185 ? -6.255 -10.182 -22.684 1.00 96.31 185 GLY A O 1
ATOM 1422 N N . LEU A 1 186 ? -5.581 -9.961 -20.550 1.00 88.69 186 LEU A N 1
ATOM 1423 C CA . LEU A 1 186 ? -4.179 -9.699 -20.874 1.00 88.69 186 LEU A CA 1
ATOM 1424 C C . LEU A 1 186 ? -3.494 -10.955 -21.417 1.00 88.69 186 LEU A C 1
ATOM 1426 O O . LEU A 1 186 ? -3.472 -12.005 -20.779 1.00 88.69 186 LEU A O 1
ATOM 1430 N N . ARG A 1 187 ? -2.868 -10.828 -22.590 1.00 87.06 187 ARG A N 1
ATOM 1431 C CA . ARG A 1 187 ? -2.110 -11.923 -23.220 1.00 87.06 187 ARG A CA 1
ATOM 1432 C C . ARG A 1 187 ? -0.673 -12.022 -22.719 1.00 87.06 187 ARG A C 1
ATOM 1434 O O . ARG A 1 187 ? -0.107 -13.110 -22.716 1.00 87.06 187 ARG A O 1
ATOM 1441 N N . THR A 1 188 ? -0.070 -10.893 -22.347 1.00 79.25 188 THR A N 1
ATOM 1442 C CA . THR A 1 188 ? 1.333 -10.812 -21.934 1.00 79.25 188 THR A CA 1
ATOM 1443 C C . THR A 1 188 ? 1.464 -9.942 -20.686 1.00 79.25 188 THR A C 1
ATOM 1445 O O . THR A 1 188 ? 1.224 -8.736 -20.707 1.00 79.25 188 THR A O 1
ATOM 1448 N N . TRP A 1 189 ? 1.856 -10.561 -19.576 1.00 89.19 189 TRP A N 1
ATOM 1449 C CA . TRP A 1 189 ? 2.071 -9.865 -18.312 1.00 89.19 189 TRP A CA 1
ATOM 1450 C C . TRP A 1 189 ? 3.108 -10.594 -17.454 1.00 89.19 189 TRP A C 1
ATOM 1452 O O . TRP A 1 189 ? 3.357 -11.783 -17.657 1.00 89.19 189 TRP A O 1
ATOM 1462 N N . THR A 1 190 ? 3.709 -9.872 -16.511 1.00 86.44 190 THR A N 1
ATOM 1463 C CA . THR A 1 190 ? 4.639 -10.415 -15.510 1.00 86.44 190 THR A CA 1
ATOM 1464 C C . THR A 1 190 ? 4.411 -9.721 -14.167 1.00 86.44 190 THR A C 1
ATOM 1466 O O . THR A 1 190 ? 4.083 -8.537 -14.127 1.00 86.44 190 THR A O 1
ATOM 1469 N N . PHE A 1 191 ? 4.619 -10.432 -13.060 1.00 83.12 191 PHE A N 1
ATOM 1470 C CA . PHE A 1 191 ? 4.772 -9.825 -11.737 1.00 83.12 191 PHE A CA 1
ATOM 1471 C C . PHE A 1 191 ? 6.258 -9.746 -11.378 1.00 83.12 191 PHE A C 1
ATOM 1473 O O . PHE A 1 191 ? 6.959 -10.760 -11.434 1.00 83.12 191 PHE A O 1
ATOM 1480 N N . VAL A 1 192 ? 6.738 -8.562 -10.996 1.00 76.50 192 VAL A N 1
ATOM 1481 C CA . VAL A 1 192 ? 8.130 -8.351 -10.573 1.00 76.50 192 VAL A CA 1
ATOM 1482 C C . VAL A 1 192 ? 8.177 -7.682 -9.203 1.00 76.50 192 VAL A C 1
ATOM 1484 O O . VAL A 1 192 ? 7.513 -6.677 -8.960 1.00 76.50 192 VAL A O 1
ATOM 1487 N N . ALA A 1 193 ? 8.986 -8.247 -8.306 1.00 65.56 193 ALA A N 1
ATOM 1488 C CA . ALA A 1 193 ? 9.267 -7.653 -6.999 1.00 65.56 193 ALA A CA 1
ATOM 1489 C C . ALA A 1 193 ? 10.458 -6.678 -7.056 1.00 65.56 193 ALA A C 1
ATOM 1491 O O . ALA A 1 193 ? 10.455 -5.664 -6.366 1.00 65.56 193 ALA A O 1
ATOM 1492 N N . ASP A 1 194 ? 11.438 -6.962 -7.918 1.00 65.12 194 ASP A N 1
ATOM 1493 C CA . ASP A 1 194 ? 12.666 -6.189 -8.103 1.00 65.12 194 ASP A CA 1
ATOM 1494 C C . ASP A 1 194 ? 13.009 -6.134 -9.599 1.00 65.12 194 ASP A C 1
ATOM 1496 O O . ASP A 1 194 ? 12.802 -7.117 -10.320 1.00 65.12 194 ASP A O 1
ATOM 1500 N N . VAL A 1 195 ? 13.545 -5.006 -10.076 1.00 69.19 195 VAL A N 1
ATOM 1501 C CA . VAL A 1 195 ? 13.940 -4.834 -11.483 1.00 69.19 195 VAL A CA 1
ATOM 1502 C C . VAL A 1 195 ? 15.433 -4.521 -11.572 1.00 69.19 195 VAL A C 1
ATOM 1504 O O . VAL A 1 195 ? 15.896 -3.501 -11.069 1.00 69.19 195 VAL A O 1
ATOM 1507 N N . LEU A 1 196 ? 16.188 -5.390 -12.254 1.00 69.12 196 LEU A N 1
ATOM 1508 C CA . LEU A 1 196 ? 17.590 -5.158 -12.612 1.00 69.12 196 LEU A CA 1
ATOM 1509 C C . LEU A 1 196 ? 17.712 -4.983 -14.128 1.00 69.12 196 LEU A C 1
ATOM 1511 O O . LEU A 1 196 ? 17.427 -5.902 -14.897 1.00 69.12 196 LEU A O 1
ATOM 1515 N N . VAL A 1 197 ? 18.169 -3.815 -14.561 1.00 72.50 197 VAL A N 1
ATOM 1516 C CA . VAL A 1 197 ? 18.399 -3.487 -15.967 1.00 72.50 197 VAL A CA 1
ATOM 1517 C C . VAL A 1 197 ? 19.816 -3.903 -16.373 1.00 72.50 197 VAL A C 1
ATOM 1519 O O . VAL A 1 197 ? 20.803 -3.546 -15.733 1.00 72.50 197 VAL A O 1
ATOM 1522 N N . CYS A 1 198 ? 19.934 -4.658 -17.465 1.00 74.88 198 CYS A N 1
ATOM 1523 C CA . CYS A 1 198 ? 21.211 -5.079 -18.043 1.00 74.88 198 CYS A CA 1
ATOM 1524 C C . CYS A 1 198 ? 21.340 -4.511 -19.465 1.00 74.88 198 CYS A C 1
ATOM 1526 O O . CYS A 1 198 ? 20.794 -5.095 -20.406 1.00 74.88 198 CYS A O 1
ATOM 1528 N N . PRO A 1 199 ? 22.007 -3.357 -19.650 1.00 68.38 199 PRO A N 1
ATOM 1529 C CA . PRO A 1 199 ? 22.135 -2.743 -20.966 1.00 68.38 199 PRO A CA 1
ATOM 1530 C C . PRO A 1 199 ? 23.109 -3.551 -21.832 1.00 68.38 199 PRO A C 1
ATOM 1532 O O . PRO A 1 199 ? 24.320 -3.475 -21.656 1.00 68.38 199 PRO A O 1
ATOM 1535 N N . VAL A 1 200 ? 22.589 -4.335 -22.779 1.00 72.88 200 VAL A N 1
ATOM 1536 C CA . VAL A 1 200 ? 23.417 -5.191 -23.656 1.00 72.88 200 VAL A CA 1
ATOM 1537 C C . VAL A 1 200 ? 23.853 -4.513 -24.957 1.00 72.88 200 VAL A C 1
ATOM 1539 O O . VAL A 1 200 ? 24.747 -5.005 -25.639 1.00 72.88 200 VAL A O 1
ATOM 1542 N N . GLY A 1 201 ? 23.225 -3.388 -25.314 1.00 70.56 201 GLY A N 1
ATOM 1543 C CA . GLY A 1 201 ? 23.514 -2.653 -26.552 1.00 70.56 201 GLY A CA 1
ATOM 1544 C C . GLY A 1 201 ? 24.824 -1.864 -26.521 1.00 70.56 201 GLY A C 1
ATOM 1545 O O . GLY A 1 201 ? 25.300 -1.418 -27.561 1.00 70.56 201 GLY A O 1
ATOM 1546 N N . PHE A 1 202 ? 25.426 -1.712 -25.342 1.00 68.00 202 PHE A N 1
ATOM 1547 C CA . PHE A 1 202 ? 26.632 -0.926 -25.139 1.00 68.00 202 PHE A CA 1
ATOM 1548 C C . PHE A 1 202 ? 27.547 -1.612 -24.131 1.00 68.00 202 PHE A C 1
ATOM 1550 O O . PHE A 1 202 ? 27.119 -2.448 -23.345 1.00 68.00 202 PHE A O 1
ATOM 1557 N N . VAL A 1 203 ? 28.826 -1.244 -24.148 1.00 75.44 203 VAL A N 1
ATOM 1558 C CA . VAL A 1 203 ? 29.855 -1.853 -23.288 1.00 75.44 203 VAL A CA 1
ATOM 1559 C C . VAL A 1 203 ? 30.488 -0.863 -22.314 1.00 75.44 203 VAL A C 1
ATOM 1561 O O . VAL A 1 203 ? 31.362 -1.245 -21.546 1.00 75.44 203 VAL A O 1
ATOM 1564 N N . ALA A 1 204 ? 30.071 0.402 -22.332 1.00 68.56 204 ALA A N 1
ATOM 1565 C CA . ALA A 1 204 ? 30.648 1.457 -21.509 1.00 68.56 204 ALA A CA 1
ATOM 1566 C C . ALA A 1 204 ? 29.573 2.418 -20.998 1.00 68.56 204 ALA A C 1
ATOM 1568 O O . ALA A 1 204 ? 28.551 2.619 -21.658 1.00 68.56 204 ALA A O 1
ATOM 1569 N N . ASP A 1 205 ? 29.833 3.043 -19.853 1.00 67.00 205 ASP A N 1
ATOM 1570 C CA . ASP A 1 205 ? 29.022 4.150 -19.360 1.00 67.00 205 ASP A CA 1
ATOM 1571 C C . ASP A 1 205 ? 29.144 5.350 -20.300 1.00 67.00 205 ASP A C 1
ATOM 1573 O O . ASP A 1 205 ? 30.236 5.837 -20.597 1.00 67.00 205 ASP A O 1
ATOM 1577 N N . HIS A 1 206 ? 28.004 5.868 -20.731 1.00 69.62 206 HIS A N 1
ATOM 1578 C CA . HIS A 1 206 ? 27.899 7.060 -21.563 1.00 69.62 206 HIS A CA 1
ATOM 1579 C C . HIS A 1 206 ? 26.595 7.788 -21.236 1.00 69.62 206 HIS A C 1
ATOM 1581 O O . HIS A 1 206 ? 25.829 7.334 -20.383 1.00 69.62 206 HIS A O 1
ATOM 1587 N N . LEU A 1 207 ? 26.390 8.947 -21.867 1.00 56.62 207 LEU A N 1
ATOM 1588 C CA . LEU A 1 207 ? 25.291 9.853 -21.543 1.00 56.62 207 LEU A CA 1
ATOM 1589 C C . LEU A 1 207 ? 23.934 9.143 -21.547 1.00 56.62 207 LEU A C 1
ATOM 1591 O O . LEU A 1 207 ? 23.237 9.236 -20.549 1.00 56.62 207 LEU A O 1
ATOM 1595 N N . GLU A 1 208 ? 23.613 8.399 -22.606 1.00 64.44 208 GLU A N 1
ATOM 1596 C CA . GLU A 1 208 ? 22.314 7.725 -22.760 1.00 64.44 208 GLU A CA 1
ATOM 1597 C C . GLU A 1 208 ? 22.082 6.700 -21.638 1.00 64.44 208 GLU A C 1
ATOM 1599 O O . GLU A 1 208 ? 21.064 6.742 -20.965 1.00 64.44 208 GLU A O 1
ATOM 1604 N N . ILE A 1 209 ? 23.072 5.865 -21.297 1.00 65.69 209 ILE A N 1
ATOM 1605 C CA . ILE A 1 209 ? 22.933 4.932 -20.161 1.00 65.69 209 ILE A CA 1
ATOM 1606 C C . ILE A 1 209 ? 22.760 5.654 -18.825 1.00 65.69 209 ILE A C 1
ATOM 1608 O O . ILE A 1 209 ? 21.909 5.269 -18.022 1.00 65.69 209 ILE A O 1
ATOM 1612 N N . ARG A 1 210 ? 23.574 6.676 -18.548 1.00 68.81 210 ARG A N 1
ATOM 1613 C CA . ARG A 1 210 ? 23.507 7.348 -17.244 1.00 68.81 210 ARG A CA 1
ATOM 1614 C C . ARG A 1 210 ? 22.266 8.216 -17.103 1.00 68.81 210 ARG A C 1
ATOM 1616 O O . ARG A 1 210 ? 21.725 8.323 -16.010 1.00 68.81 210 ARG A O 1
ATOM 1623 N N . TRP A 1 211 ? 21.828 8.852 -18.177 1.00 59.47 211 TRP A N 1
ATOM 1624 C CA . TRP A 1 211 ? 20.646 9.693 -18.151 1.00 59.47 211 TRP A CA 1
ATOM 1625 C C . TRP A 1 211 ? 19.380 8.838 -18.163 1.00 59.47 211 TRP A C 1
ATOM 1627 O O . TRP A 1 211 ? 18.605 8.887 -17.214 1.00 59.47 211 TRP A O 1
ATOM 1637 N N . ASP A 1 212 ? 19.221 7.964 -19.151 1.00 72.62 212 ASP A N 1
ATOM 1638 C CA . ASP A 1 212 ? 17.968 7.236 -19.343 1.00 72.62 212 ASP A CA 1
ATOM 1639 C C . ASP A 1 212 ? 17.737 6.218 -18.222 1.00 72.62 212 ASP A C 1
ATOM 1641 O O . ASP A 1 212 ? 16.611 6.046 -17.763 1.00 72.62 212 ASP A O 1
ATOM 1645 N N . LEU A 1 213 ? 18.791 5.542 -17.740 1.00 74.06 213 LEU A N 1
ATOM 1646 C CA . LEU A 1 213 ? 18.648 4.476 -16.742 1.00 74.06 213 LEU A CA 1
ATOM 1647 C C . LEU A 1 213 ? 18.926 4.947 -15.318 1.00 74.06 213 LEU A C 1
ATOM 1649 O O . LEU A 1 213 ? 18.127 4.676 -14.420 1.00 74.06 213 LEU A O 1
ATOM 1653 N N . ASP A 1 214 ? 20.046 5.639 -15.086 1.00 76.19 214 ASP A N 1
ATOM 1654 C CA . ASP A 1 214 ? 20.416 6.041 -13.723 1.00 76.19 214 ASP A CA 1
ATOM 1655 C C . ASP A 1 214 ? 19.629 7.258 -13.223 1.00 76.19 214 ASP A C 1
ATOM 1657 O O . ASP A 1 214 ? 19.492 7.413 -12.002 1.00 76.19 214 ASP A O 1
ATOM 1661 N N . HIS A 1 215 ? 19.109 8.083 -14.139 1.00 74.81 215 HIS A N 1
ATOM 1662 C CA . HIS A 1 215 ? 18.291 9.250 -13.831 1.00 74.81 215 HIS A CA 1
ATOM 1663 C C . HIS A 1 215 ? 16.815 9.006 -14.163 1.00 74.81 215 HIS A C 1
ATOM 1665 O O . HIS A 1 215 ? 16.070 8.732 -13.232 1.00 74.81 215 HIS A O 1
ATOM 1671 N N . GLU A 1 216 ? 16.390 9.002 -15.429 1.00 79.44 216 GLU A N 1
ATOM 1672 C CA . GLU A 1 216 ? 14.962 8.988 -15.793 1.00 79.44 216 GLU A CA 1
ATOM 1673 C C . GLU A 1 216 ? 14.236 7.709 -15.357 1.00 79.44 216 GLU A C 1
ATOM 1675 O O . GLU A 1 216 ? 13.236 7.774 -14.643 1.00 79.44 216 GLU A O 1
ATOM 1680 N N . ALA A 1 217 ? 14.738 6.526 -15.725 1.00 76.44 217 ALA A N 1
ATOM 1681 C CA . ALA A 1 217 ? 14.087 5.265 -15.372 1.00 76.44 217 ALA A CA 1
ATOM 1682 C C . ALA A 1 217 ? 14.146 4.997 -13.867 1.00 76.44 217 ALA A C 1
ATOM 1684 O O . ALA A 1 217 ? 13.178 4.498 -13.298 1.00 76.44 217 ALA A O 1
ATOM 1685 N N . ARG A 1 218 ? 15.253 5.343 -13.195 1.00 78.06 218 ARG A N 1
ATOM 1686 C CA . ARG A 1 218 ? 15.356 5.236 -11.732 1.00 78.06 218 ARG A CA 1
ATOM 1687 C C . ARG A 1 218 ? 14.473 6.235 -11.006 1.00 78.06 218 ARG A C 1
ATOM 1689 O O . ARG A 1 218 ? 13.946 5.893 -9.952 1.00 78.06 218 ARG A O 1
ATOM 1696 N N . GLU A 1 219 ? 14.348 7.456 -11.501 1.00 81.31 219 GLU A N 1
ATOM 1697 C CA . GLU A 1 219 ? 13.459 8.465 -10.935 1.00 81.31 219 GLU A CA 1
ATOM 1698 C C . GLU A 1 219 ? 12.011 8.022 -11.121 1.00 81.31 219 GLU A C 1
ATOM 1700 O O . GLU A 1 219 ? 11.264 7.967 -10.145 1.00 81.31 219 GLU A O 1
ATOM 1705 N N . LYS A 1 220 ? 11.662 7.517 -12.309 1.00 68.62 220 LYS A N 1
ATOM 1706 C CA . LYS A 1 220 ? 10.335 6.962 -12.559 1.00 68.62 220 LYS A CA 1
ATOM 1707 C C . LYS A 1 220 ? 10.040 5.723 -11.719 1.00 68.62 220 LYS A C 1
ATOM 1709 O O . LYS A 1 220 ? 8.955 5.599 -11.160 1.00 68.62 220 LYS A O 1
ATOM 1714 N N . ALA A 1 221 ? 11.006 4.819 -11.580 1.00 69.12 221 ALA A N 1
ATOM 1715 C CA . ALA A 1 221 ? 10.889 3.665 -10.698 1.00 69.12 221 ALA A CA 1
ATOM 1716 C C . ALA A 1 221 ? 10.707 4.100 -9.236 1.00 69.12 221 ALA A C 1
ATOM 1718 O O . ALA A 1 221 ? 9.840 3.563 -8.552 1.00 69.12 221 ALA A O 1
ATOM 1719 N N . ARG A 1 222 ? 11.447 5.120 -8.773 1.00 69.88 222 ARG A N 1
ATOM 1720 C CA . ARG A 1 222 ? 11.293 5.693 -7.426 1.00 69.88 222 ARG A CA 1
ATOM 1721 C C . ARG A 1 222 ? 9.914 6.314 -7.210 1.00 69.88 222 ARG A C 1
ATOM 1723 O O . ARG A 1 222 ? 9.322 6.055 -6.165 1.00 69.88 222 ARG A O 1
ATOM 1730 N N . GLU A 1 223 ? 9.389 7.076 -8.171 1.00 62.78 223 GLU A N 1
ATOM 1731 C CA . GLU A 1 223 ? 8.011 7.599 -8.131 1.00 62.78 223 GLU A CA 1
ATOM 1732 C C . GLU A 1 223 ? 6.978 6.474 -7.985 1.00 62.78 223 GLU A C 1
ATOM 1734 O O . GLU A 1 223 ? 5.980 6.624 -7.286 1.00 62.78 223 GLU A O 1
ATOM 1739 N N . LEU A 1 224 ? 7.237 5.334 -8.628 1.00 54.19 224 LEU A N 1
ATOM 1740 C CA . LEU A 1 224 ? 6.376 4.153 -8.612 1.00 54.19 224 LEU A CA 1
ATOM 1741 C C . LEU A 1 224 ? 6.664 3.200 -7.437 1.00 54.19 224 LEU A C 1
ATOM 1743 O O . LEU A 1 224 ? 6.097 2.112 -7.381 1.00 54.19 224 LEU A O 1
ATOM 1747 N N . GLY A 1 225 ? 7.541 3.574 -6.497 1.00 49.94 225 GLY A N 1
ATOM 1748 C CA . GLY A 1 225 ? 7.883 2.746 -5.335 1.00 49.94 225 GLY A CA 1
ATOM 1749 C C . GLY A 1 225 ? 8.673 1.474 -5.664 1.00 49.94 225 GLY A C 1
ATOM 1750 O O . GLY A 1 225 ? 8.760 0.576 -4.824 1.00 49.94 225 GLY A O 1
ATOM 1751 N N . MET A 1 226 ? 9.243 1.395 -6.866 1.00 63.06 226 MET A N 1
ATOM 1752 C CA . MET A 1 226 ? 10.026 0.272 -7.363 1.00 63.06 226 MET A CA 1
ATOM 1753 C C . MET A 1 226 ? 11.514 0.481 -7.101 1.00 63.06 226 MET A C 1
ATOM 1755 O O . MET A 1 226 ? 12.061 1.575 -7.272 1.00 63.06 226 MET A O 1
ATOM 1759 N N . HIS A 1 227 ? 12.192 -0.608 -6.754 1.00 66.38 227 HIS A N 1
ATOM 1760 C CA . HIS A 1 227 ? 13.642 -0.646 -6.756 1.00 66.38 227 HIS A CA 1
ATOM 1761 C C . HIS A 1 227 ? 14.130 -1.019 -8.161 1.00 66.38 227 HIS A C 1
ATOM 1763 O O . HIS A 1 227 ? 13.871 -2.126 -8.640 1.00 66.38 227 HIS A O 1
ATOM 1769 N N . LEU A 1 228 ? 14.792 -0.065 -8.824 1.00 76.31 228 LEU A N 1
ATOM 1770 C CA . LEU A 1 228 ? 15.436 -0.263 -10.119 1.00 76.31 228 LEU A CA 1
ATOM 1771 C C . LEU A 1 228 ? 16.940 -0.071 -9.972 1.00 76.31 228 LEU A C 1
ATOM 1773 O O . LEU A 1 228 ? 17.423 1.028 -9.681 1.00 76.31 228 LEU A O 1
ATOM 1777 N N . ASP A 1 229 ? 17.667 -1.144 -10.242 1.00 73.50 229 ASP A N 1
ATOM 1778 C CA . ASP A 1 229 ? 19.113 -1.121 -10.381 1.00 73.50 229 ASP A CA 1
ATOM 1779 C C . ASP A 1 229 ? 19.527 -1.434 -11.808 1.00 73.50 229 ASP A C 1
ATOM 1781 O O . ASP A 1 229 ? 18.749 -1.956 -12.604 1.00 73.50 229 ASP A O 1
ATOM 1785 N N . ARG A 1 230 ? 20.784 -1.142 -12.127 1.00 82.00 230 ARG A N 1
ATOM 1786 C CA . ARG A 1 230 ? 21.443 -1.700 -13.300 1.00 82.00 230 ARG A CA 1
ATOM 1787 C C . ARG A 1 230 ? 22.784 -2.288 -12.917 1.00 82.00 230 ARG A C 1
ATOM 1789 O O . ARG A 1 230 ? 23.359 -1.911 -11.899 1.00 82.00 230 ARG A O 1
ATOM 1796 N N . ILE A 1 231 ? 23.291 -3.174 -13.760 1.00 74.06 231 ILE A N 1
ATOM 1797 C CA . ILE A 1 231 ? 24.666 -3.651 -13.625 1.00 74.06 231 ILE A CA 1
ATOM 1798 C C . ILE A 1 231 ? 25.672 -2.518 -13.884 1.00 74.06 231 ILE A C 1
ATOM 1800 O O . ILE A 1 231 ? 25.391 -1.569 -14.631 1.00 74.06 231 ILE A O 1
ATOM 1804 N N . ASP A 1 232 ? 26.872 -2.663 -13.328 1.00 75.19 232 ASP A N 1
ATOM 1805 C CA . ASP A 1 232 ? 28.029 -1.893 -13.777 1.00 75.19 232 ASP A CA 1
ATOM 1806 C C . ASP A 1 232 ? 28.330 -2.230 -15.243 1.00 75.19 232 ASP A C 1
ATOM 1808 O O . ASP A 1 232 ? 28.292 -3.396 -15.651 1.00 75.19 232 ASP A O 1
ATOM 1812 N N . MET A 1 233 ? 28.628 -1.208 -16.052 1.00 74.94 233 MET A N 1
ATOM 1813 C CA . MET A 1 233 ? 28.996 -1.441 -17.447 1.00 74.94 233 MET A CA 1
ATOM 1814 C C . MET A 1 233 ? 30.392 -2.069 -17.530 1.00 74.94 233 MET A C 1
ATOM 1816 O O . MET A 1 233 ? 31.259 -1.728 -16.718 1.00 74.94 233 MET A O 1
ATOM 1820 N N . PRO A 1 234 ? 30.657 -2.917 -18.544 1.00 67.50 234 PRO A N 1
ATOM 1821 C CA . PRO A 1 234 ? 31.961 -3.550 -18.717 1.00 67.50 234 PRO A CA 1
ATOM 1822 C C . PRO A 1 234 ? 33.130 -2.557 -18.707 1.00 67.50 234 PRO A C 1
ATOM 1824 O O . PRO A 1 234 ? 34.168 -2.862 -18.138 1.00 67.50 234 PRO A O 1
ATOM 1827 N N . ASN A 1 235 ? 32.974 -1.358 -19.279 1.00 79.00 235 ASN A N 1
ATOM 1828 C CA . ASN A 1 235 ? 33.979 -0.291 -19.285 1.00 79.00 235 ASN A CA 1
ATOM 1829 C C . ASN A 1 235 ? 35.385 -0.833 -19.631 1.00 79.00 235 ASN A C 1
ATOM 1831 O O . ASN A 1 235 ? 35.586 -1.421 -20.692 1.00 79.00 235 ASN A O 1
ATOM 1835 N N . ALA A 1 236 ? 36.361 -0.646 -18.738 1.00 82.50 236 ALA A N 1
ATOM 1836 C CA . ALA A 1 236 ? 37.713 -1.191 -18.850 1.00 82.50 236 ALA A CA 1
ATOM 1837 C C . ALA A 1 236 ? 37.940 -2.395 -17.917 1.00 82.50 236 ALA A C 1
ATOM 1839 O O . ALA A 1 236 ? 39.071 -2.654 -17.500 1.00 82.50 236 ALA A O 1
ATOM 1840 N N . ASP A 1 237 ? 36.873 -3.117 -17.566 1.00 75.69 237 ASP A N 1
ATOM 1841 C CA . ASP A 1 237 ? 36.956 -4.325 -16.757 1.00 75.69 237 ASP A CA 1
ATOM 1842 C C . ASP A 1 237 ? 37.931 -5.331 -17.377 1.00 75.69 237 ASP A C 1
ATOM 1844 O O . ASP A 1 237 ? 37.996 -5.542 -18.593 1.00 75.69 237 ASP A O 1
ATOM 1848 N N . ARG A 1 238 ? 38.712 -5.975 -16.510 1.00 75.50 238 ARG A N 1
ATOM 1849 C CA . ARG A 1 238 ? 39.792 -6.866 -16.928 1.00 75.50 238 ARG A CA 1
ATOM 1850 C C . ARG A 1 238 ? 39.267 -8.061 -17.719 1.00 75.50 238 ARG A C 1
ATOM 1852 O O . ARG A 1 238 ? 39.920 -8.461 -18.685 1.00 75.50 238 ARG A O 1
ATOM 1859 N N . ALA A 1 239 ? 38.135 -8.639 -17.324 1.00 67.69 239 ALA A N 1
ATOM 1860 C CA . ALA A 1 239 ? 37.549 -9.774 -18.025 1.00 67.69 239 ALA A CA 1
ATOM 1861 C C . ALA A 1 239 ? 37.009 -9.338 -19.393 1.00 67.69 239 ALA A C 1
ATOM 1863 O O . ALA A 1 239 ? 37.249 -10.015 -20.394 1.00 67.69 239 ALA A O 1
ATOM 1864 N N . PHE A 1 240 ? 36.386 -8.162 -19.474 1.00 77.94 240 PHE A N 1
ATOM 1865 C CA . PHE A 1 240 ? 35.950 -7.604 -20.754 1.00 77.94 240 PHE A CA 1
ATOM 1866 C C . PHE A 1 240 ? 37.126 -7.316 -21.704 1.00 77.94 240 PHE A C 1
ATOM 1868 O O . PHE A 1 240 ? 37.115 -7.737 -22.863 1.00 77.94 240 PHE A O 1
ATOM 1875 N N . VAL A 1 241 ? 38.207 -6.706 -21.209 1.00 80.69 241 VAL A N 1
ATOM 1876 C CA . VAL A 1 241 ? 39.434 -6.479 -21.994 1.00 80.69 241 VAL A CA 1
ATOM 1877 C C . VAL A 1 241 ? 40.046 -7.801 -22.470 1.00 80.69 241 VAL A C 1
ATOM 1879 O O . VAL A 1 241 ? 40.543 -7.883 -23.594 1.00 80.69 241 VAL A O 1
ATOM 1882 N N . GLN A 1 242 ? 39.987 -8.868 -21.666 1.00 73.81 242 GLN A N 1
ATOM 1883 C CA . GLN A 1 242 ? 40.429 -10.202 -22.088 1.00 73.81 242 GLN A CA 1
ATOM 1884 C C . GLN A 1 242 ? 39.577 -10.768 -23.232 1.00 73.81 242 GLN A C 1
ATOM 1886 O O . GLN A 1 242 ? 40.142 -11.373 -24.149 1.00 73.81 242 GLN A O 1
ATOM 1891 N N . VAL A 1 243 ? 38.258 -10.541 -23.222 1.00 80.56 243 VAL A N 1
ATOM 1892 C CA . VAL A 1 243 ? 37.362 -10.905 -24.332 1.00 80.56 243 VAL A CA 1
ATOM 1893 C C . VAL A 1 243 ? 37.764 -10.164 -25.608 1.00 80.56 243 VAL A C 1
ATOM 1895 O O . VAL A 1 243 ? 37.975 -10.808 -26.640 1.00 80.56 243 VAL A O 1
ATOM 1898 N N . LEU A 1 244 ? 37.957 -8.842 -25.535 1.00 83.00 244 LEU A N 1
ATOM 1899 C CA . LEU A 1 244 ? 38.400 -8.024 -26.671 1.00 83.00 244 LEU A CA 1
ATOM 1900 C C . LEU A 1 244 ? 39.775 -8.462 -27.195 1.00 83.00 244 LEU A C 1
ATOM 1902 O O . LEU A 1 244 ? 39.953 -8.653 -28.397 1.00 83.00 244 LEU A O 1
ATOM 1906 N N . ALA A 1 245 ? 40.739 -8.709 -26.305 1.00 78.12 245 ALA A N 1
ATOM 1907 C CA . ALA A 1 245 ? 42.056 -9.213 -26.685 1.00 78.12 245 ALA A CA 1
ATOM 1908 C C . ALA A 1 245 ? 41.966 -10.590 -27.361 1.00 78.12 245 ALA A C 1
ATOM 1910 O O . ALA A 1 245 ? 42.692 -10.865 -28.316 1.00 78.12 245 ALA A O 1
ATOM 1911 N N . GLY A 1 246 ? 41.067 -11.460 -26.894 1.00 83.12 246 GLY A N 1
ATOM 1912 C CA . GLY A 1 246 ? 40.770 -12.736 -27.537 1.00 83.12 246 GLY A CA 1
ATOM 1913 C C . GLY A 1 246 ? 40.209 -12.566 -28.950 1.00 83.12 246 GLY A C 1
ATOM 1914 O O . GLY A 1 246 ? 40.649 -13.266 -29.860 1.00 83.12 246 GLY A O 1
ATOM 1915 N N . LEU A 1 247 ? 39.284 -11.621 -29.148 1.00 84.38 247 LEU A N 1
ATOM 1916 C CA . LEU A 1 247 ? 38.727 -11.287 -30.464 1.00 84.38 247 LEU A CA 1
ATOM 1917 C C . LEU A 1 247 ? 39.812 -10.787 -31.426 1.00 84.38 247 LEU A C 1
ATOM 1919 O O . LEU A 1 247 ? 39.923 -11.308 -32.534 1.00 84.38 247 LEU A O 1
ATOM 1923 N N . VAL A 1 248 ? 40.657 -9.853 -30.983 1.00 86.62 248 VAL A N 1
ATOM 1924 C CA . VAL A 1 248 ? 41.766 -9.315 -31.789 1.00 86.62 248 VAL A CA 1
ATOM 1925 C C . VAL A 1 248 ? 42.769 -10.410 -32.150 1.00 86.62 248 VAL A C 1
ATOM 1927 O O . VAL A 1 248 ? 43.126 -10.549 -33.315 1.00 86.62 248 VAL A O 1
ATOM 1930 N N . ARG A 1 249 ? 43.192 -11.239 -31.186 1.00 90.00 249 ARG A N 1
ATOM 1931 C CA . ARG A 1 249 ? 44.112 -12.359 -31.457 1.00 90.00 249 ARG A CA 1
ATOM 1932 C C . ARG A 1 249 ? 43.544 -13.332 -32.487 1.00 90.00 249 ARG A C 1
ATOM 1934 O O . ARG A 1 249 ? 44.276 -13.747 -33.377 1.00 90.00 249 ARG A O 1
ATOM 1941 N N . ARG A 1 250 ? 42.249 -13.665 -32.389 1.00 88.19 250 ARG A N 1
ATOM 1942 C CA . ARG A 1 250 ? 41.570 -14.521 -33.376 1.00 88.19 250 ARG A CA 1
ATOM 1943 C C . ARG A 1 250 ? 41.564 -13.882 -34.762 1.00 88.19 250 ARG A C 1
ATOM 1945 O O . ARG A 1 250 ? 41.912 -14.556 -35.724 1.00 88.19 250 ARG A O 1
ATOM 1952 N N . ALA A 1 251 ? 41.237 -12.595 -34.856 1.00 83.44 251 ALA A N 1
ATOM 1953 C CA . ALA A 1 251 ? 41.254 -11.869 -36.124 1.00 83.44 251 ALA A CA 1
ATOM 1954 C C . ALA A 1 251 ? 42.657 -11.831 -36.759 1.00 83.44 251 ALA A C 1
ATOM 1956 O O . ALA A 1 251 ? 42.790 -12.040 -37.958 1.00 83.44 251 ALA A O 1
ATOM 1957 N N . LEU A 1 252 ? 43.707 -11.644 -35.952 1.00 83.81 252 LEU A N 1
ATOM 1958 C CA . LEU A 1 252 ? 45.104 -11.635 -36.411 1.00 83.81 252 LEU A CA 1
ATOM 1959 C C . LEU A 1 252 ? 45.640 -13.021 -36.794 1.00 83.81 252 LEU A C 1
ATOM 1961 O O . LEU A 1 252 ? 46.612 -13.114 -37.536 1.00 83.81 252 LEU A O 1
ATOM 1965 N N . SER A 1 253 ? 45.038 -14.096 -36.281 1.00 83.19 253 SER A N 1
ATOM 1966 C CA . SER A 1 253 ? 45.410 -15.471 -36.635 1.00 83.19 253 SER A CA 1
ATOM 1967 C C . SER A 1 253 ? 44.818 -15.951 -37.966 1.00 83.19 253 SER A C 1
ATOM 1969 O O . SER A 1 253 ? 45.124 -17.062 -38.394 1.00 83.19 253 SER A O 1
ATOM 1971 N N . VAL A 1 254 ? 43.991 -15.132 -38.628 1.00 68.00 254 VAL A N 1
ATOM 1972 C CA . VAL A 1 254 ? 43.503 -15.409 -39.984 1.00 68.00 254 VAL A CA 1
ATOM 1973 C C . VAL A 1 254 ? 44.633 -15.088 -40.977 1.00 68.00 254 VAL A C 1
ATOM 1975 O O . VAL A 1 254 ? 45.093 -13.947 -40.998 1.00 68.00 254 VAL A O 1
ATOM 1978 N N . PRO A 1 255 ? 45.117 -16.050 -41.787 1.00 63.56 255 PRO A N 1
ATOM 1979 C CA . PRO A 1 255 ? 46.191 -15.804 -42.746 1.00 63.56 255 PRO A CA 1
ATOM 1980 C C . PRO A 1 255 ? 45.801 -14.718 -43.752 1.00 63.56 255 PRO A C 1
ATOM 1982 O O . PRO A 1 255 ? 44.727 -14.775 -44.350 1.00 63.56 255 PRO A O 1
ATOM 1985 N N . SER A 1 256 ? 46.691 -13.752 -43.975 1.00 62.09 256 SER A N 1
ATOM 1986 C CA . SER A 1 256 ? 46.564 -12.771 -45.054 1.00 62.09 256 SER A CA 1
ATOM 1987 C C . SER A 1 256 ? 46.739 -13.465 -46.413 1.00 62.09 256 SER A C 1
ATOM 1989 O O . SER A 1 256 ? 47.850 -13.516 -46.936 1.00 62.09 256 SER A O 1
ATOM 1991 N N . GLY A 1 257 ? 45.663 -14.032 -46.963 1.00 58.34 257 GLY A N 1
ATOM 1992 C CA . GLY A 1 257 ? 45.632 -14.573 -48.325 1.00 58.34 257 GLY A CA 1
ATOM 1993 C C . GLY A 1 257 ? 44.696 -15.768 -48.503 1.00 58.34 257 GLY A C 1
ATOM 1994 O O . GLY A 1 257 ? 45.068 -16.900 -48.196 1.00 58.34 257 GLY A O 1
ATOM 1995 N N . ALA A 1 258 ? 43.511 -15.497 -49.051 1.00 41.88 258 ALA A N 1
ATOM 1996 C CA . ALA A 1 258 ? 43.028 -16.224 -50.222 1.00 41.88 258 ALA A CA 1
ATOM 1997 C C . ALA A 1 258 ? 43.435 -15.407 -51.456 1.00 41.88 258 ALA A C 1
ATOM 1999 O O . ALA A 1 258 ? 43.429 -14.158 -51.330 1.00 41.88 258 ALA A O 1
#

Secondary structure (DSSP, 8-state):
-B----SSGGGHHHHHHHHTTT----HHHHHHHHHHHHHTTGGG--HHHHHHHHHHHHHHHHHSS-----BSSSSSBHHHHHHHHHHTT-SEEEE--S--S--TTTHHHHHHHHHHHHTTSSEEEE----TT-HHHHHHHHHHHTT--SPEEEE-PPPPHHHHTTT-THHHHHHHHHHHHHHHHT-SSEEEES-EEE---S-SS--HHIIIIIIIIIHHHHHHTT--EEEPPP-TT-HHHHHHHHHHHHHHHTS-S--

Foldseek 3Di:
DEADDDQDLVCQVVLVCQVVVNPDDDVVRSVVSSVVCVVVVSPVTDPRVVVQVVVQVVVCVVPVDHGDDAHPRDPPHLLVRLVVCLVVVAQEDEADYPAQFAFCSPLVSSVVVNCVSCVNSHHYHYDRHCLLPPVVLLVLLVVCAPDPDAAEQEDADDDPVRVVVVTCRVVSSVVSVVSSCVNSVPPHYDYDHAEEDEPPVDQADDDCCCPVQVPVVCVVCVVVNHHYHYDHGNHVPPVVVVVVVVVVVVVVPPDPDD

Sequence (258 aa):
MAYGSPERLGDVPAYYADIRGGRPIRPELLDDLVQRYRLLGIEDGSPLNAITEQTRAALERELDVPVFTGMKHWTPRIADAAERAVAGGAQTVVGLVLAPHYSAMSIGGYRTQLAEALEGRAELAFIDSWHDDAGFVEVLADRVRGTEAHVVFTAHSLPARVLETGDPYKDQLLETSQLVAERAGLRTWTFVADVLVCPVGFVADHLEIRWDLDHEAREKARELGMHLDRIDMPNADRAFVQVLAGLVRRALSVPSGA

pLDDT: mean 84.65, std 10.95, range [41.88, 98.38]